Protein AF-A0A094C350-F1 (afdb_monomer_lite)

pLDDT: mean 75.93, std 13.16, range [35.16, 94.81]

Foldseek 3Di:
DPDLAADEAEDADPVPDPVLVVLVPDPPSQERYEAEYEQVVVDDPPPVVVVQCQLVLPDPDDRPNRHPLGYAYEYDDDPVRPPDDPVVRQVVQVVVCPDPSNVVGDPCRYYDVSVVVSVVVSVVVVCVVCVVVVVVVVVVVVVVVVVVVVLVWDDPDPVRVVVLVVQLVVLLVVLLCCLCVVVCPPPPDPLLNLNVLLVVLVVVLVVCCVVPQFPFDDDDCVVVVVLVPDPPVNCVVLVPRPNNVVLVVLCVVPPDPDDPPDDDLVSVLVSQLVGRVRVVVSVVVSLVSSVVSCVSNSLVSLVVSPVDPVVSVVVCVVVVVVVVVVSVVVVVVVVVVSCCSNPPRPDPPPPVVVVVCVVVVVVD

Secondary structure (DSSP, 8-state):
--S---EEEEES-GGG-THHHHHHT-TTHHHHEEEEE--GGG--TTT-HHHHHHHHT---SS-----TT-EEE-PPPPGGGTT--HHHHHHHHHHHHTSHHHHTS-GGGBSHHHHHHHHHHHHHHHHHHHHHHHHHHHHHHHHHHHHHHHHH---SSHHHHHHHHHHHHHHHHHHHHHHHHT-TTS---GGG-HHHHHHHHHHHHHHHHHHHS-SSPPPPHHHHHHHSS-HHHHHHHHTT-HHHHHHHHHHHHT--SS-TT---HHHHHHHHHHHHTTHHHHHHHHHHHHHHHHHHHHHHHHHHH---HHHHHHHHHHHHHHHHHHHHHHHHHHHHHHHHHHHS------HHHHHHHHHHHTT-

Sequence (364 aa):
MSNGSSVVINVVNPERQEIFQMLRDMPDKESRVIGVINKCDTKQNQLDDWVFGLIHNEDQSQSGCCFKEGWYGLRNRQPSELSITDSEQDKLEEELFATEAWKDLPQDKLGRNNLKGTLIKMRNAHVKRSLPDVLHEIQTKLDICITRIGLLGSRTPNEAQFVLINRVATEYSKMAEDALSGQYKIVTDKKLFARTHIRSNLNEFYNCMEKGGIKFPFNTPNSITSLFLDETVVWEKLEKDPAYIWIWKAMTSYRGKEQSHEVSLSVKTLLWKQQVSSWEGIAYNALQKFQTTLDSVHDRIFEVACPDKILRTKLRQWVKHDLMKALEAAKEELQCLLNDEENSSLFTFSPERRLKRELLGEAR

Structure (mmCIF, N/CA/C/O backbone):
data_AF-A0A094C350-F1
#
_entry.id   AF-A0A094C350-F1
#
loop_
_atom_site.group_PDB
_atom_site.id
_atom_site.type_symbol
_atom_site.label_atom_id
_atom_site.label_alt_id
_atom_site.label_comp_id
_atom_site.label_asym_id
_atom_site.label_entity_id
_atom_site.label_seq_id
_atom_site.pdbx_PDB_ins_code
_atom_site.Cartn_x
_atom_site.Cartn_y
_atom_site.Cartn_z
_atom_site.occupancy
_atom_site.B_iso_or_equiv
_atom_site.auth_seq_id
_atom_site.auth_comp_id
_atom_site.auth_asym_id
_atom_site.auth_atom_id
_atom_site.pdbx_PDB_model_num
ATOM 1 N N . MET A 1 1 ? -27.158 14.254 19.079 1.00 47.41 1 MET A N 1
ATOM 2 C CA . MET A 1 1 ? -27.166 13.277 20.192 1.00 47.41 1 MET A CA 1
ATOM 3 C C . MET A 1 1 ? -27.155 11.857 19.623 1.00 47.41 1 MET A C 1
ATOM 5 O O . MET A 1 1 ? -28.183 11.200 19.582 1.00 47.41 1 MET A O 1
ATOM 9 N N . SER A 1 2 ? -26.010 11.405 19.105 1.00 36.75 2 SER A N 1
ATOM 10 C CA . SER A 1 2 ? -25.888 10.162 18.319 1.00 36.75 2 SER A CA 1
ATOM 11 C C . SER A 1 2 ? -25.507 8.917 19.130 1.00 36.75 2 SER A C 1
ATOM 13 O O . SER A 1 2 ? -25.505 7.823 18.580 1.00 36.75 2 SER A O 1
ATOM 15 N N . ASN A 1 3 ? -25.216 9.056 20.425 1.00 50.72 3 ASN A N 1
ATOM 16 C CA . ASN A 1 3 ? -24.922 7.916 21.294 1.00 50.72 3 ASN A CA 1
ATOM 17 C C . ASN A 1 3 ? -26.182 7.494 22.058 1.00 50.72 3 ASN A C 1
ATOM 19 O O . ASN A 1 3 ? -26.989 8.341 22.435 1.00 50.72 3 ASN A O 1
ATOM 23 N N . GLY A 1 4 ? -26.335 6.189 22.295 1.00 57.38 4 GLY A N 1
ATOM 24 C CA . GLY A 1 4 ? -27.490 5.516 22.912 1.00 57.38 4 GLY A CA 1
ATOM 25 C C . GLY A 1 4 ? -27.967 6.020 24.286 1.00 57.38 4 GLY A C 1
ATOM 26 O O . GLY A 1 4 ? -28.933 5.480 24.814 1.00 57.38 4 GLY A O 1
ATOM 27 N N . SER A 1 5 ? -27.340 7.052 24.847 1.00 61.62 5 SER A N 1
ATOM 28 C CA . SER A 1 5 ? -27.553 7.575 26.194 1.00 61.62 5 SER A CA 1
ATOM 29 C C . SER A 1 5 ? -28.998 7.996 26.487 1.00 61.62 5 SER A C 1
ATOM 31 O O . SER A 1 5 ? -29.671 8.608 25.660 1.00 61.62 5 SER A O 1
ATOM 33 N N . SER A 1 6 ? -29.438 7.704 27.711 1.00 64.06 6 SER A N 1
ATOM 34 C CA . SER A 1 6 ? -30.685 8.188 28.309 1.00 64.06 6 SER A CA 1
ATOM 35 C C . SER A 1 6 ? -30.713 9.718 28.403 1.00 64.06 6 SER A C 1
ATOM 37 O O . SER A 1 6 ? -29.719 10.325 28.805 1.00 64.06 6 SER A O 1
ATOM 39 N N . VAL A 1 7 ? -31.852 10.335 28.082 1.00 69.94 7 VAL A N 1
ATOM 40 C CA . VAL A 1 7 ? -32.049 11.793 28.100 1.00 69.94 7 VAL A CA 1
ATOM 41 C C . VAL A 1 7 ? -33.093 12.158 29.155 1.00 69.94 7 VAL A C 1
ATOM 43 O O . VAL A 1 7 ? -34.166 11.562 29.213 1.00 69.94 7 VAL A O 1
ATOM 46 N N . VAL A 1 8 ? -32.773 13.142 29.996 1.00 71.44 8 VAL A N 1
ATOM 47 C CA . VAL A 1 8 ? -33.684 13.677 31.018 1.00 71.44 8 VAL A CA 1
ATOM 48 C C . VAL A 1 8 ? -34.160 15.047 30.570 1.00 71.44 8 VAL A C 1
ATOM 50 O O . VAL A 1 8 ? -33.343 15.903 30.229 1.00 71.44 8 VAL A O 1
ATOM 53 N N . ILE A 1 9 ? -35.472 15.254 30.576 1.00 72.31 9 ILE A N 1
ATOM 54 C CA . ILE A 1 9 ? -36.089 16.494 30.105 1.00 72.31 9 ILE A CA 1
ATOM 55 C C . ILE A 1 9 ? -36.748 17.182 31.272 1.00 72.31 9 ILE A C 1
ATOM 57 O O . ILE A 1 9 ? -37.567 16.584 31.951 1.00 72.31 9 ILE A O 1
ATOM 61 N N . ASN A 1 10 ? -36.392 18.441 31.488 1.00 71.75 10 ASN A N 1
ATOM 62 C CA . ASN A 1 10 ? -36.922 19.236 32.580 1.00 71.75 10 ASN A CA 1
ATOM 63 C C . ASN A 1 10 ? -37.869 20.311 32.039 1.00 71.75 10 ASN A C 1
ATOM 65 O O . ASN A 1 10 ? -37.418 21.282 31.425 1.00 71.75 10 ASN A O 1
ATOM 69 N N . VAL A 1 11 ? -39.164 20.150 32.296 1.00 67.81 11 VAL A N 1
ATOM 70 C CA . VAL A 1 11 ? -40.218 21.060 31.853 1.00 67.81 11 VAL A CA 1
ATOM 71 C C . VAL A 1 11 ? -40.678 21.919 33.021 1.00 67.81 11 VAL A C 1
ATOM 73 O O . VAL A 1 11 ? -41.140 21.426 34.047 1.00 67.81 11 VAL A O 1
ATOM 76 N N . VAL A 1 12 ? -40.551 23.234 32.845 1.00 62.72 12 VAL A N 1
ATOM 77 C CA . VAL A 1 12 ? -41.079 24.248 33.777 1.00 62.72 12 VAL A CA 1
ATOM 78 C C . VAL A 1 12 ? -42.265 24.993 33.146 1.00 62.72 12 VAL A C 1
ATOM 80 O O . VAL A 1 12 ? -43.199 25.387 33.843 1.00 62.72 12 VAL A O 1
ATOM 83 N N . ASN A 1 13 ? -42.246 25.162 31.818 1.00 59.66 13 ASN A N 1
ATOM 84 C CA . ASN A 1 13 ? -43.339 25.701 31.009 1.00 59.66 13 ASN A CA 1
ATOM 85 C C . ASN A 1 13 ? -43.267 25.073 29.594 1.00 59.66 13 ASN A C 1
ATOM 87 O O . ASN A 1 13 ? -42.207 25.172 28.967 1.00 59.66 13 ASN A O 1
ATOM 91 N N . PRO A 1 14 ? -44.333 24.414 29.104 1.00 54.66 14 PRO A N 1
ATOM 92 C CA . PRO A 1 14 ? -44.303 23.599 27.891 1.00 54.66 14 PRO A CA 1
ATOM 93 C C . PRO A 1 14 ? -44.222 24.449 26.616 1.00 54.66 14 PRO A C 1
ATOM 95 O O . PRO A 1 14 ? -43.615 24.020 25.640 1.00 54.66 14 PRO A O 1
ATOM 98 N N . GLU A 1 15 ? -44.734 25.684 26.636 1.00 52.16 15 GLU A N 1
ATOM 99 C CA . GLU A 1 15 ? -44.786 26.558 25.454 1.00 52.16 15 GLU A CA 1
ATOM 100 C C . GLU A 1 15 ? -43.444 27.234 25.122 1.00 52.16 15 GLU A C 1
ATOM 102 O O . GLU A 1 15 ? -43.278 27.803 24.046 1.00 52.16 15 GLU A O 1
ATOM 107 N N . ARG A 1 16 ? -42.460 27.182 26.032 1.00 53.41 16 ARG A N 1
ATOM 108 C CA . ARG A 1 16 ? -41.194 27.934 25.914 1.00 53.41 16 ARG A CA 1
ATOM 109 C C . ARG A 1 16 ? -39.948 27.083 25.655 1.00 53.41 16 ARG A C 1
ATOM 111 O O . ARG A 1 16 ? -38.848 27.629 25.684 1.00 53.41 16 ARG A O 1
ATOM 118 N N . GLN A 1 17 ? -40.064 25.771 25.442 1.00 61.81 17 GLN A N 1
ATOM 119 C CA . GLN A 1 17 ? -38.886 24.892 25.410 1.00 61.81 17 GLN A CA 1
ATOM 120 C C . GLN A 1 17 ? -38.572 24.317 24.019 1.00 61.81 17 GLN A C 1
ATOM 122 O O . GLN A 1 17 ? -39.252 23.423 23.523 1.00 61.81 17 GLN A O 1
ATOM 127 N N . GLU A 1 18 ? -37.438 24.746 23.449 1.00 63.88 18 GLU A N 1
ATOM 128 C CA . GLU A 1 18 ? -36.810 24.187 22.230 1.00 63.88 18 GLU A CA 1
ATOM 129 C C . GLU A 1 18 ? -36.479 22.683 22.343 1.00 63.88 18 GLU A C 1
ATOM 131 O O . GLU A 1 18 ? -36.262 21.996 21.344 1.00 63.88 18 GLU A O 1
ATOM 136 N N . ILE A 1 19 ? -36.491 22.140 23.563 1.00 66.44 19 ILE A N 1
ATOM 137 C CA . ILE A 1 19 ? -36.167 20.744 23.880 1.00 66.44 19 ILE A CA 1
ATOM 138 C C . ILE A 1 19 ? -37.133 19.771 23.181 1.00 66.44 19 ILE A C 1
ATOM 140 O O . ILE A 1 19 ? -36.716 18.700 22.740 1.00 66.44 19 ILE A O 1
ATOM 144 N N . PHE A 1 20 ? -38.400 20.156 22.989 1.00 67.75 20 PHE A N 1
ATOM 145 C CA . PHE A 1 20 ? -39.375 19.340 22.255 1.00 67.75 20 PHE A CA 1
ATOM 146 C C . PHE A 1 20 ? -39.088 19.259 20.748 1.00 67.75 20 PHE A C 1
ATOM 148 O O . PHE A 1 20 ? -39.448 18.271 20.109 1.00 67.75 20 PHE A O 1
ATOM 155 N N . GLN A 1 21 ? -38.408 20.255 20.168 1.00 68.75 21 GLN A N 1
ATOM 156 C CA . GLN A 1 21 ? -37.955 20.181 18.776 1.00 68.75 21 GLN A CA 1
ATOM 157 C C . GLN A 1 21 ? -36.790 19.196 18.648 1.00 68.75 21 GLN A C 1
ATOM 159 O O . GLN A 1 21 ? -36.855 18.298 17.815 1.00 68.75 21 GLN A O 1
ATOM 164 N N . MET A 1 22 ? -35.804 19.273 19.550 1.00 66.06 22 MET A N 1
ATOM 165 C CA . MET A 1 22 ? -34.666 18.340 19.587 1.00 66.06 22 MET A CA 1
ATOM 166 C C . MET A 1 22 ? -35.091 16.880 19.816 1.00 66.06 22 MET A C 1
ATOM 168 O O . MET A 1 22 ? -34.433 15.957 19.343 1.00 66.06 22 MET A O 1
ATOM 172 N N . LEU A 1 23 ? -36.202 16.660 20.525 1.00 68.44 23 LEU A N 1
ATOM 173 C CA . LEU A 1 23 ? -36.786 15.337 20.745 1.00 68.44 23 LEU A CA 1
ATOM 174 C C . LEU A 1 23 ? -37.378 14.689 19.494 1.00 68.44 23 LEU A C 1
ATOM 176 O O . LEU A 1 23 ? -37.401 13.459 19.415 1.00 68.44 23 LEU A O 1
ATOM 180 N N . ARG A 1 24 ? -37.897 15.484 18.549 1.00 68.19 24 ARG A N 1
ATOM 181 C CA . ARG A 1 24 ? -38.490 14.952 17.312 1.00 68.19 24 ARG A CA 1
ATOM 182 C C . ARG A 1 24 ? -37.447 14.280 16.427 1.00 68.19 24 ARG A C 1
ATOM 184 O O . ARG A 1 24 ? -37.770 13.294 15.776 1.00 68.19 24 ARG A O 1
ATOM 191 N N . ASP A 1 25 ? -36.210 14.755 16.491 1.00 70.81 25 ASP A N 1
ATOM 192 C CA . ASP A 1 25 ? -35.105 14.254 15.675 1.00 70.81 25 ASP A CA 1
ATOM 193 C C . ASP A 1 25 ? -34.398 13.033 16.296 1.00 70.81 25 ASP A C 1
ATOM 195 O O . ASP A 1 25 ? -33.454 12.494 15.714 1.00 70.81 25 ASP A O 1
ATOM 199 N N . MET A 1 26 ? -34.821 12.575 17.485 1.00 66.56 26 MET A N 1
ATOM 200 C CA . MET A 1 26 ? -34.192 11.445 18.173 1.00 66.56 26 MET A CA 1
ATOM 201 C C . MET A 1 26 ? -34.885 10.101 17.882 1.00 66.56 26 MET A C 1
ATOM 203 O O . MET A 1 26 ? -36.080 9.957 18.151 1.00 66.56 26 MET A O 1
ATOM 207 N N . PRO A 1 27 ? -34.137 9.065 17.449 1.00 62.44 27 PRO A N 1
ATOM 208 C CA . PRO A 1 27 ? -34.670 7.706 17.349 1.00 62.44 27 PRO A CA 1
ATOM 209 C C . PRO A 1 27 ? -34.978 7.135 18.747 1.00 62.44 27 PRO A C 1
ATOM 211 O O . PRO A 1 27 ? -34.310 7.478 19.722 1.00 62.44 27 PRO A O 1
ATOM 214 N N . ASP A 1 28 ? -35.982 6.268 18.879 1.00 67.44 28 ASP A N 1
ATOM 215 C CA . ASP A 1 28 ? -36.378 5.612 20.143 1.00 67.44 28 ASP A CA 1
ATOM 216 C C . ASP A 1 28 ? -36.690 6.556 21.324 1.00 67.44 28 ASP A C 1
ATOM 218 O O . ASP A 1 28 ? -36.481 6.198 22.491 1.00 67.44 28 ASP A O 1
ATOM 222 N N . LYS A 1 29 ? -37.207 7.762 21.040 1.00 66.69 29 LYS A N 1
ATOM 223 C CA . LYS A 1 29 ? -37.545 8.779 22.057 1.00 66.69 29 LYS A CA 1
ATOM 224 C C . LYS A 1 29 ? -38.440 8.239 23.177 1.00 66.69 29 LYS A C 1
ATOM 226 O O . LYS A 1 29 ? -38.254 8.588 24.334 1.00 66.69 29 LYS A O 1
ATOM 231 N N . GLU A 1 30 ? -39.348 7.323 22.863 1.00 64.75 30 GLU A N 1
ATOM 232 C CA . GLU A 1 30 ? -40.311 6.782 23.824 1.00 64.75 30 GLU A CA 1
ATOM 233 C C . GLU A 1 30 ? -39.645 5.910 24.894 1.00 64.75 30 GLU A C 1
ATOM 235 O O . GLU A 1 30 ? -40.138 5.834 26.010 1.00 64.75 30 GLU A O 1
ATOM 240 N N . SER A 1 31 ? -38.506 5.274 24.596 1.00 66.44 31 SER A N 1
ATOM 241 C CA . SER A 1 31 ? -37.842 4.336 25.518 1.00 66.44 31 SER A CA 1
ATOM 242 C C . SER A 1 31 ? -36.590 4.895 26.199 1.00 66.44 31 SER A C 1
ATOM 244 O O . SER A 1 31 ? -36.081 4.289 27.144 1.00 66.44 31 SER A O 1
ATOM 246 N N . ARG A 1 32 ? -36.074 6.033 25.715 1.00 72.88 32 ARG A N 1
ATOM 247 C CA . ARG A 1 32 ? -34.810 6.640 26.169 1.00 72.88 32 ARG A CA 1
ATOM 248 C C . ARG A 1 32 ? -34.985 7.984 26.865 1.00 72.88 32 ARG A C 1
ATOM 250 O O . ARG A 1 32 ? -33.984 8.569 27.281 1.00 72.88 32 ARG A O 1
ATOM 257 N N . VAL A 1 33 ? -36.218 8.460 26.996 1.00 78.06 33 VAL A N 1
ATOM 258 C CA . VAL A 1 33 ? -36.528 9.769 27.563 1.00 78.06 33 VAL A CA 1
ATOM 259 C C . VAL A 1 33 ? -37.338 9.606 28.840 1.00 78.06 33 VAL A C 1
ATOM 261 O O . VAL A 1 33 ? -38.282 8.821 28.892 1.00 78.06 33 VAL A O 1
ATOM 264 N N . ILE A 1 34 ? -36.954 10.367 29.862 1.00 82.38 34 ILE A N 1
ATOM 265 C CA . ILE A 1 34 ? -37.744 10.571 31.075 1.00 82.38 34 ILE A CA 1
ATOM 266 C C . ILE A 1 34 ? -38.135 12.043 31.129 1.00 82.38 34 ILE A C 1
ATOM 268 O O . ILE A 1 34 ? -37.273 12.926 31.036 1.00 82.38 34 ILE A O 1
ATOM 272 N N . GLY A 1 35 ? -39.431 12.293 31.295 1.00 81.81 35 GLY A N 1
ATOM 273 C CA . GLY A 1 35 ? -39.955 13.625 31.545 1.00 81.81 35 GLY A CA 1
ATOM 274 C C . GLY A 1 35 ? -39.870 13.970 33.029 1.00 81.81 35 GLY A C 1
ATOM 275 O O . GLY A 1 35 ? -40.184 13.148 33.885 1.00 81.81 35 GLY A O 1
ATOM 276 N N . VAL A 1 36 ? -39.437 15.182 33.350 1.00 84.12 36 VAL A N 1
ATOM 277 C CA . VAL A 1 36 ? -39.365 15.713 34.712 1.00 84.12 36 VAL A CA 1
ATOM 278 C C . VAL A 1 36 ? -40.050 17.069 34.720 1.00 84.12 36 VAL A C 1
ATOM 280 O O . VAL A 1 36 ? -39.692 17.954 33.947 1.00 84.12 36 VAL A O 1
ATOM 283 N N . ILE A 1 37 ? -41.026 17.233 35.602 1.00 82.19 37 ILE A N 1
ATOM 284 C CA . ILE A 1 37 ? -41.731 18.486 35.836 1.00 82.19 37 ILE A CA 1
ATOM 285 C C . ILE A 1 37 ? -41.204 19.060 37.140 1.00 82.19 37 ILE A C 1
ATOM 287 O O . ILE A 1 37 ? -41.288 18.433 38.197 1.00 82.19 37 ILE A O 1
ATOM 291 N N . ASN A 1 38 ? -40.614 20.246 37.055 1.00 80.44 38 ASN A N 1
ATOM 292 C CA . ASN A 1 38 ? -40.001 20.898 38.203 1.00 80.44 38 ASN A CA 1
ATOM 293 C C . ASN A 1 38 ? -40.873 22.047 38.720 1.00 80.44 38 ASN A C 1
ATOM 295 O O . ASN A 1 38 ? -41.649 22.636 37.969 1.00 80.44 38 ASN A O 1
ATOM 299 N N . LYS A 1 39 ? -40.672 22.412 39.991 1.00 76.31 39 LYS A N 1
ATOM 300 C CA . LYS A 1 39 ? -41.433 23.449 40.708 1.00 76.31 39 LYS A CA 1
ATOM 301 C C . LYS A 1 39 ? -42.930 23.137 40.845 1.00 76.31 39 LYS A C 1
ATOM 303 O O . LYS A 1 39 ? -43.772 24.020 40.656 1.00 76.31 39 LYS A O 1
ATOM 308 N N . CYS A 1 40 ? -43.263 21.887 41.168 1.00 75.44 40 CYS A N 1
ATOM 309 C CA . CYS A 1 40 ? -44.652 21.455 41.379 1.00 75.44 40 CYS A CA 1
ATOM 310 C C . CYS A 1 40 ? -45.363 22.239 42.500 1.00 75.44 40 CYS A C 1
ATOM 312 O O . CYS A 1 40 ? -46.579 22.365 42.499 1.00 75.44 40 CYS A O 1
ATOM 314 N N . ASP A 1 41 ? -44.604 22.852 43.403 1.00 74.38 41 ASP A N 1
ATOM 315 C CA . ASP A 1 41 ? -45.070 23.744 44.464 1.00 74.38 41 ASP A CA 1
ATOM 316 C C . ASP A 1 41 ? -45.677 25.068 43.976 1.00 74.38 41 ASP A C 1
ATOM 318 O O . ASP A 1 41 ? -46.437 25.705 44.700 1.00 74.38 41 ASP A O 1
ATOM 322 N N . THR A 1 42 ? -45.383 25.477 42.740 1.00 70.62 42 THR A N 1
ATOM 323 C CA . THR A 1 42 ? -45.926 26.709 42.138 1.00 70.62 42 THR A CA 1
ATOM 324 C C . THR A 1 42 ? -47.163 26.476 41.266 1.00 70.62 42 THR A C 1
ATOM 326 O O . THR A 1 42 ? -47.650 27.415 40.639 1.00 70.62 42 THR A O 1
ATOM 329 N N . LYS A 1 43 ? -47.659 25.234 41.202 1.00 67.56 43 LYS A N 1
ATOM 330 C CA . LYS A 1 43 ? -48.722 24.786 40.292 1.00 67.56 43 LYS A CA 1
ATOM 331 C C . LYS A 1 43 ? -50.068 24.692 41.016 1.00 67.56 43 LYS A C 1
ATOM 333 O O . LYS A 1 43 ? -50.117 24.273 42.169 1.00 67.56 43 LYS A O 1
ATOM 338 N N . GLN A 1 44 ? -51.153 25.101 40.353 1.00 62.84 44 GLN A N 1
ATOM 339 C CA . GLN A 1 44 ? -52.512 25.131 40.924 1.00 62.84 44 GLN A CA 1
ATOM 340 C C . GLN A 1 44 ? -53.522 24.372 40.045 1.00 62.84 44 GLN A C 1
ATOM 342 O O . GLN A 1 44 ? -53.477 24.488 38.820 1.00 62.84 44 GLN A O 1
ATOM 347 N N . ASN A 1 45 ? -54.474 23.679 40.690 1.00 54.31 45 ASN A N 1
ATOM 348 C CA . ASN A 1 45 ? -55.501 22.770 40.125 1.00 54.31 45 ASN A CA 1
ATOM 349 C C . ASN A 1 45 ? -56.546 23.401 39.172 1.00 54.31 45 ASN A C 1
ATOM 351 O O . ASN A 1 45 ? -57.646 22.878 39.034 1.00 54.31 45 ASN A O 1
ATOM 355 N N . GLN A 1 46 ? -56.265 24.562 38.580 1.00 54.22 46 GLN A N 1
ATOM 356 C CA . GLN A 1 46 ? -57.183 25.243 37.652 1.00 54.22 46 GLN A CA 1
ATOM 357 C C . GLN A 1 46 ? -56.478 25.906 36.457 1.00 54.22 46 GLN A C 1
ATOM 359 O O . GLN A 1 46 ? -57.126 26.236 35.469 1.00 54.22 46 GLN A O 1
ATOM 364 N N . LEU A 1 47 ? -55.164 26.143 36.544 1.00 57.25 47 LEU A N 1
ATOM 365 C CA . LEU A 1 47 ? -54.362 26.785 35.489 1.00 57.25 47 LEU A CA 1
ATOM 366 C C . LEU A 1 47 ? -53.337 25.824 34.871 1.00 57.25 47 LEU A C 1
ATOM 368 O O . LEU A 1 47 ? -52.868 26.053 33.759 1.00 57.25 47 LEU A O 1
ATOM 372 N N . ASP A 1 48 ? -52.986 24.749 35.581 1.00 64.94 48 ASP A N 1
ATOM 373 C CA . ASP A 1 48 ? -51.915 23.822 35.215 1.00 64.94 48 ASP A CA 1
ATOM 374 C C . ASP A 1 48 ? -52.418 22.373 35.049 1.00 64.94 48 ASP A C 1
ATOM 376 O O . ASP A 1 48 ? -51.668 21.427 35.276 1.00 64.94 48 ASP A O 1
ATOM 380 N N . ASP A 1 49 ? -53.664 22.174 34.607 1.00 68.06 49 ASP A N 1
ATOM 381 C CA . ASP A 1 49 ? -54.262 20.841 34.379 1.00 68.06 49 ASP A CA 1
ATOM 382 C C . ASP A 1 49 ? -53.433 19.974 33.410 1.00 68.06 49 ASP A C 1
ATOM 384 O O . ASP A 1 49 ? -53.362 18.750 33.538 1.00 68.06 49 ASP A O 1
ATOM 388 N N . TRP A 1 50 ? -52.702 20.616 32.493 1.00 69.38 50 TRP A N 1
ATOM 389 C CA . TRP A 1 50 ? -51.747 19.966 31.592 1.00 69.38 50 TRP A CA 1
ATOM 390 C C . TRP A 1 50 ? -50.605 19.241 32.336 1.00 69.38 50 TRP A C 1
ATOM 392 O O . TRP A 1 50 ? -50.101 18.233 31.844 1.00 69.38 50 TRP A O 1
ATOM 402 N N . VAL A 1 51 ? -50.200 19.706 33.529 1.00 71.56 51 VAL A N 1
ATOM 403 C CA . VAL A 1 51 ? -49.175 19.054 34.371 1.00 71.56 51 VAL A CA 1
ATOM 404 C C . VAL A 1 51 ? -49.681 17.707 34.872 1.00 71.56 51 VAL A C 1
ATOM 406 O O . VAL A 1 51 ? -48.963 16.708 34.806 1.00 71.56 51 VAL A O 1
ATOM 409 N N . PHE A 1 52 ? -50.928 17.676 35.336 1.00 72.31 52 PHE A N 1
ATOM 410 C CA . PHE A 1 52 ? -51.571 16.470 35.847 1.00 72.31 52 PHE A CA 1
ATOM 411 C C . PHE A 1 52 ? -51.802 15.448 34.727 1.00 72.31 52 PHE A C 1
ATOM 413 O O . PHE A 1 52 ? -51.558 14.259 34.942 1.00 72.31 52 PHE A O 1
ATOM 420 N N . GLY A 1 53 ? -52.166 15.903 33.520 1.00 71.56 53 GLY A N 1
ATOM 421 C CA . GLY A 1 53 ? -52.284 15.053 32.327 1.00 71.56 53 GLY A CA 1
ATOM 422 C C . GLY A 1 53 ? -50.952 14.436 31.878 1.00 71.56 53 GLY A C 1
ATOM 423 O O . GLY A 1 53 ? -50.886 13.244 31.574 1.00 71.56 53 GLY A O 1
ATOM 424 N N . LEU A 1 54 ? -49.852 15.200 31.926 1.00 74.38 54 LEU A N 1
ATOM 425 C CA . LEU A 1 54 ? -48.520 14.670 31.609 1.00 74.38 54 LEU A CA 1
ATOM 426 C C . LEU A 1 54 ? -48.059 13.609 32.616 1.00 74.38 54 LEU A C 1
ATOM 428 O O . LEU A 1 54 ? -47.509 12.589 32.205 1.00 74.38 54 LEU A O 1
ATOM 432 N N . ILE A 1 55 ? -48.300 13.806 33.917 1.00 73.44 55 ILE A N 1
ATOM 433 C CA . ILE A 1 55 ? -47.925 12.832 34.960 1.00 73.44 55 ILE A CA 1
ATOM 434 C C . ILE A 1 55 ? -48.768 11.551 34.867 1.00 73.44 55 ILE A C 1
ATOM 436 O O . ILE A 1 55 ? -48.218 10.462 35.033 1.00 73.44 55 ILE A O 1
ATOM 440 N N . HIS A 1 56 ? -50.054 11.652 34.511 1.00 71.50 56 HIS A N 1
ATOM 441 C CA . HIS A 1 56 ? -50.881 10.486 34.165 1.00 71.50 56 HIS A CA 1
ATOM 442 C C . HIS A 1 56 ? -50.402 9.768 32.897 1.00 71.50 56 HIS A C 1
ATOM 444 O O . HIS A 1 56 ? -50.782 8.623 32.658 1.00 71.50 56 HIS A O 1
ATOM 450 N N . ASN A 1 57 ? -49.540 10.411 32.100 1.00 68.19 57 ASN A N 1
ATOM 451 C CA . ASN A 1 57 ? -49.125 9.935 30.782 1.00 68.19 57 ASN A CA 1
ATOM 452 C C . ASN A 1 57 ? -50.336 9.712 29.850 1.00 68.19 57 ASN A C 1
ATOM 454 O O . ASN A 1 57 ? -50.272 8.910 28.916 1.00 68.19 57 ASN A O 1
ATOM 458 N N . GLU A 1 58 ? -51.440 10.417 30.115 1.00 58.81 58 GLU A N 1
ATOM 459 C CA . GLU A 1 58 ? -52.696 10.356 29.374 1.00 58.81 58 GLU A CA 1
ATOM 460 C C . GLU A 1 58 ? -52.759 11.545 28.419 1.00 58.81 58 GLU A C 1
ATOM 462 O O . GLU A 1 58 ? -53.375 12.568 28.700 1.00 58.81 58 GLU A O 1
ATOM 467 N N . ASP A 1 59 ? -52.098 11.422 27.270 1.00 51.16 59 ASP A N 1
ATOM 468 C CA . ASP A 1 59 ? -52.397 12.300 26.143 1.00 51.16 59 ASP A CA 1
ATOM 469 C C . ASP A 1 59 ? -52.208 11.553 24.816 1.00 51.16 59 ASP A C 1
ATOM 471 O O . ASP A 1 59 ? -51.102 11.431 24.285 1.00 51.16 59 ASP A O 1
ATOM 475 N N . GLN A 1 60 ? -53.307 10.991 24.297 1.00 49.09 60 GLN A N 1
ATOM 476 C CA . GLN A 1 60 ? -53.361 10.303 23.000 1.00 49.09 60 GLN A CA 1
ATOM 477 C C . GLN A 1 60 ? -53.617 11.252 21.820 1.00 49.09 60 GLN A C 1
ATOM 479 O O . GLN A 1 60 ? -53.719 10.791 20.682 1.00 49.09 60 GLN A O 1
ATOM 484 N N . SER A 1 61 ? -53.683 12.571 22.018 1.00 44.03 61 SER A N 1
ATOM 485 C CA . SER A 1 61 ? -53.951 13.476 20.902 1.00 44.03 61 SER A CA 1
ATOM 486 C C . SER A 1 61 ? -53.217 14.806 21.031 1.00 44.03 61 SER A C 1
ATOM 488 O O . SER A 1 61 ? -53.661 15.690 21.745 1.00 44.03 61 SER A O 1
ATOM 490 N N . GLN A 1 62 ? -52.170 14.957 20.206 1.00 45.09 62 GLN A N 1
ATOM 491 C CA . GLN A 1 62 ? -51.551 16.204 19.702 1.00 45.09 62 GLN A CA 1
ATOM 492 C C . GLN A 1 62 ? -50.118 16.555 20.161 1.00 45.09 62 GLN A C 1
ATOM 494 O O . GLN A 1 62 ? -49.465 17.299 19.432 1.00 45.09 62 GLN A O 1
ATOM 499 N N . SER A 1 63 ? -49.549 15.988 21.236 1.00 50.59 63 SER A N 1
ATOM 500 C CA . SER A 1 63 ? -48.221 16.457 21.719 1.00 50.59 63 SER A CA 1
ATOM 501 C C . SER A 1 63 ? -47.030 15.500 21.549 1.00 50.59 63 SER A C 1
ATOM 503 O O . SER A 1 63 ? -45.887 15.937 21.638 1.00 50.59 63 SER A O 1
ATOM 505 N N . GLY A 1 64 ? -47.225 14.210 21.244 1.00 54.75 64 GLY A N 1
ATOM 506 C CA . GLY A 1 64 ? -46.103 13.285 20.982 1.00 54.75 64 GLY A CA 1
ATOM 507 C C . GLY A 1 64 ? -45.115 13.118 22.153 1.00 54.75 64 GLY A C 1
ATOM 508 O O . GLY A 1 64 ? -43.943 12.797 21.916 1.00 54.75 64 GLY A O 1
ATOM 509 N N . CYS A 1 65 ? -45.607 13.354 23.376 1.00 60.44 65 CYS A N 1
ATOM 510 C CA . CYS A 1 65 ? -44.879 13.430 24.649 1.00 60.44 65 CYS A CA 1
ATOM 511 C C . CYS A 1 65 ? -45.120 12.215 25.566 1.00 60.44 65 CYS A C 1
ATOM 513 O O . CYS A 1 65 ? -44.862 12.287 26.767 1.00 60.44 65 CYS A O 1
ATOM 515 N N . CYS A 1 66 ? -45.617 11.105 25.017 1.00 65.12 66 CYS A N 1
ATOM 516 C CA . CYS A 1 66 ? -45.782 9.856 25.752 1.00 65.12 66 CYS A CA 1
ATOM 517 C C . CYS A 1 66 ? -44.417 9.170 25.883 1.00 65.12 66 CYS A C 1
ATOM 519 O O . CYS A 1 66 ? -43.793 8.810 24.881 1.00 65.12 66 CYS A O 1
ATOM 521 N N . PHE A 1 67 ? -43.949 8.977 27.113 1.00 74.44 67 PHE A N 1
ATOM 522 C CA . PHE A 1 67 ? -42.706 8.257 27.384 1.00 74.44 67 PHE A CA 1
ATOM 523 C C . PHE A 1 67 ? -43.013 6.941 28.092 1.00 74.44 67 PHE A C 1
ATOM 525 O O . PHE A 1 67 ? -43.877 6.879 28.964 1.00 74.44 67 PHE A O 1
ATOM 532 N N . LYS A 1 68 ? -42.273 5.882 27.757 1.00 74.19 68 LYS A N 1
ATOM 533 C CA . LYS A 1 68 ? -42.395 4.554 28.373 1.00 74.19 68 LYS A CA 1
ATOM 534 C C . LYS A 1 68 ? -42.105 4.585 29.872 1.00 74.19 68 LYS A C 1
ATOM 536 O O . LYS A 1 68 ? -42.733 3.862 30.634 1.00 74.19 68 LYS A O 1
ATOM 541 N N . GLU A 1 69 ? -41.160 5.424 30.285 1.00 75.31 69 GLU A N 1
ATOM 542 C CA . GLU A 1 69 ? -40.819 5.630 31.696 1.00 75.31 69 GLU A CA 1
ATOM 543 C C . GLU A 1 69 ? -41.699 6.710 32.362 1.00 75.31 69 GLU A C 1
ATOM 545 O O . GLU A 1 69 ? -41.695 6.831 33.587 1.00 75.31 69 GLU A O 1
ATOM 550 N N . GLY A 1 70 ? -42.506 7.444 31.587 1.00 82.06 70 GLY A N 1
ATOM 551 C CA . GLY A 1 70 ? -43.453 8.456 32.063 1.00 82.06 70 GLY A CA 1
ATOM 552 C C . GLY A 1 70 ? -42.829 9.794 32.475 1.00 82.06 70 GLY A C 1
ATOM 553 O O . GLY A 1 70 ? -41.670 10.101 32.166 1.00 82.06 70 GLY A O 1
ATOM 554 N N . TRP A 1 71 ? -43.638 10.592 33.173 1.00 83.56 71 TRP A N 1
ATOM 555 C CA . TRP A 1 71 ? -43.293 11.918 33.682 1.00 83.56 71 TRP A CA 1
ATOM 556 C C . TRP A 1 71 ? -43.210 11.910 35.207 1.00 83.56 71 TRP A C 1
ATOM 558 O O . TRP A 1 71 ? -44.056 11.315 35.866 1.00 83.56 71 TRP A O 1
ATOM 568 N N . TYR A 1 72 ? -42.199 12.582 35.758 1.00 85.31 72 TYR A N 1
ATOM 569 C CA . TYR A 1 72 ? -41.957 12.666 37.196 1.00 85.31 72 TYR A CA 1
ATOM 570 C C . TYR A 1 72 ? -42.159 14.085 37.714 1.00 85.31 72 TYR A C 1
ATOM 572 O O . TYR A 1 72 ? -41.584 15.023 37.166 1.00 85.31 72 TYR A O 1
ATOM 580 N N . GLY A 1 73 ? -42.926 14.239 38.791 1.00 84.69 73 GLY A N 1
ATOM 581 C CA . GLY A 1 73 ? -43.132 15.522 39.466 1.00 84.69 73 GLY A CA 1
ATOM 582 C C . GLY A 1 73 ? -42.136 15.727 40.606 1.00 84.69 73 GLY A C 1
ATOM 583 O O . GLY A 1 73 ? -41.987 14.850 41.458 1.00 84.69 73 GLY A O 1
ATOM 584 N N . LEU A 1 74 ? -41.463 16.880 40.633 1.00 85.06 74 LEU A N 1
ATOM 585 C CA . LEU A 1 74 ? -40.515 17.257 41.686 1.00 85.06 74 LEU A CA 1
ATOM 586 C C . LEU A 1 74 ? -40.845 18.613 42.317 1.00 85.06 74 LEU A C 1
ATOM 588 O O . LEU A 1 74 ? -41.230 19.571 41.629 1.00 85.06 74 LEU A O 1
ATOM 592 N N . ARG A 1 75 ? -40.572 18.720 43.622 1.00 81.88 75 ARG A N 1
ATOM 593 C CA . ARG A 1 75 ? -40.497 19.995 44.344 1.00 81.88 75 ARG A CA 1
ATOM 594 C C . ARG A 1 75 ? -39.046 20.472 44.385 1.00 81.88 75 ARG A C 1
ATOM 596 O O . ARG A 1 75 ? -38.145 19.744 44.806 1.00 81.88 75 ARG A O 1
ATOM 603 N N . ASN A 1 76 ? -38.813 21.718 43.977 1.00 79.75 76 ASN A N 1
ATOM 604 C CA . ASN A 1 76 ? -37.484 22.322 44.072 1.00 79.75 76 ASN A CA 1
ATOM 605 C C . ASN A 1 76 ? -37.335 23.140 45.361 1.00 79.75 76 ASN A C 1
ATOM 607 O O . ASN A 1 76 ? -38.332 23.536 45.957 1.00 79.75 76 ASN A O 1
ATOM 611 N N . ARG A 1 77 ? -36.091 23.437 45.760 1.00 78.94 77 ARG A N 1
ATOM 612 C CA . ARG A 1 77 ? -35.834 24.348 46.888 1.00 78.94 77 ARG A CA 1
ATOM 613 C C . ARG A 1 77 ? -36.270 25.765 46.542 1.00 78.94 77 ARG A C 1
ATOM 615 O O . ARG A 1 77 ? -35.912 26.282 45.477 1.00 78.94 77 ARG A O 1
ATOM 622 N N . GLN A 1 78 ? -36.976 26.405 47.465 1.00 74.19 78 GLN A N 1
ATOM 623 C CA . GLN A 1 78 ? -37.248 27.834 47.396 1.00 74.19 78 GLN A CA 1
ATOM 624 C C . GLN A 1 78 ? -36.008 28.651 47.810 1.00 74.19 78 GLN A C 1
ATOM 626 O O . GLN A 1 78 ? -35.169 28.161 48.570 1.00 74.19 78 GLN A O 1
ATOM 631 N N . PRO A 1 79 ? -35.868 29.914 47.360 1.00 71.50 79 PRO A N 1
ATOM 632 C CA . PRO A 1 79 ? -34.747 30.776 47.753 1.00 71.50 79 PRO A CA 1
ATOM 633 C C . PRO A 1 79 ? -34.615 30.976 49.274 1.00 71.50 79 PRO A C 1
ATOM 635 O O . PRO A 1 79 ? -33.521 31.223 49.769 1.00 71.50 79 PRO A O 1
ATOM 638 N N . SER A 1 80 ? -35.715 30.838 50.018 1.00 69.38 80 SER A N 1
ATOM 639 C CA . SER A 1 80 ? -35.770 30.896 51.484 1.00 69.38 80 SER A CA 1
ATOM 640 C C . SER A 1 80 ? -35.345 29.598 52.186 1.00 69.38 80 SER A C 1
ATOM 642 O O . SER A 1 80 ? -35.165 29.597 53.398 1.00 69.38 80 SER A O 1
ATOM 644 N N . GLU A 1 81 ? -35.178 28.497 51.448 1.00 72.19 81 GLU A N 1
ATOM 645 C CA . GLU A 1 81 ? -34.926 27.142 51.962 1.00 72.19 81 GLU A CA 1
ATOM 646 C C . GLU A 1 81 ? -33.480 26.674 51.695 1.00 72.19 81 GLU A C 1
ATOM 648 O O . GLU A 1 81 ? -33.179 25.486 51.717 1.00 72.19 81 GLU A O 1
ATOM 653 N N . LEU A 1 82 ? -32.542 27.584 51.422 1.00 70.06 82 LEU A N 1
ATOM 654 C CA . LEU A 1 82 ? -31.160 27.218 51.066 1.00 70.06 82 LEU A CA 1
ATOM 655 C C . LEU A 1 82 ? -30.390 26.506 52.196 1.00 70.06 82 LEU A C 1
ATOM 657 O O . LEU A 1 82 ? -29.421 25.804 51.913 1.00 70.06 82 LEU A O 1
ATOM 661 N N . SER A 1 83 ? -30.815 26.671 53.453 1.00 73.19 83 SER A N 1
ATOM 662 C CA . SER A 1 83 ? -30.168 26.110 54.648 1.00 73.19 83 SER A CA 1
ATOM 663 C C . SER A 1 83 ? -30.746 24.775 55.137 1.00 73.19 83 SER A C 1
ATOM 665 O O . SER A 1 83 ? -30.260 24.267 56.146 1.00 73.19 83 SER A O 1
ATOM 667 N N . ILE A 1 84 ? -31.766 24.212 54.476 1.00 78.12 84 ILE A N 1
ATOM 668 C CA . ILE A 1 84 ? -32.371 22.933 54.892 1.00 78.12 84 ILE A CA 1
ATOM 669 C C . ILE A 1 84 ? -31.537 21.732 54.430 1.00 78.12 84 ILE A C 1
ATOM 671 O O . ILE A 1 84 ? -30.865 21.772 53.392 1.00 78.12 84 ILE A O 1
ATOM 675 N N . THR A 1 85 ? -31.605 20.640 55.186 1.00 83.19 85 THR A N 1
ATOM 676 C CA . THR A 1 85 ? -30.955 19.373 54.831 1.00 83.19 85 THR A CA 1
ATOM 677 C C . THR A 1 85 ? -31.735 18.604 53.758 1.00 83.19 85 THR A C 1
ATOM 679 O O . THR A 1 85 ? -32.941 18.780 53.592 1.00 83.19 85 THR A O 1
ATOM 682 N N . ASP A 1 86 ? -31.061 17.695 53.043 1.00 78.00 86 ASP A N 1
ATOM 683 C CA . ASP A 1 86 ? -31.695 16.850 52.016 1.00 78.00 86 ASP A CA 1
ATOM 684 C C . ASP A 1 86 ? -32.857 16.009 52.581 1.00 78.00 86 ASP A C 1
ATOM 686 O O . ASP A 1 86 ? -33.857 15.814 51.901 1.00 78.00 86 ASP A O 1
ATOM 690 N N . SER A 1 87 ? -32.749 15.563 53.839 1.00 79.25 87 SER A N 1
ATOM 691 C CA . SER A 1 87 ? -33.790 14.787 54.534 1.00 79.25 87 SER A CA 1
ATOM 692 C C . SER A 1 87 ? -35.013 15.636 54.892 1.00 79.25 87 SER A C 1
ATOM 694 O O . SER A 1 87 ? -36.149 15.190 54.749 1.00 79.25 87 SER A O 1
ATOM 696 N N . GLU A 1 88 ? -34.803 16.882 55.321 1.00 80.31 88 GLU A N 1
ATOM 697 C CA . GLU A 1 88 ? -35.896 17.832 55.564 1.00 80.31 88 GLU A CA 1
ATOM 698 C C . GLU A 1 88 ? -36.592 18.223 54.258 1.00 80.31 88 GLU A C 1
ATOM 700 O O . GLU A 1 88 ? -37.812 18.348 54.226 1.00 80.31 88 GLU A O 1
ATOM 705 N N . GLN A 1 89 ? -35.839 18.338 53.162 1.00 78.88 89 GLN A N 1
ATOM 706 C CA . GLN A 1 89 ? -36.406 18.582 51.839 1.00 78.88 89 GLN A CA 1
ATOM 707 C C . GLN A 1 89 ? -37.277 17.416 51.360 1.00 78.88 89 GLN A C 1
ATOM 709 O O . GLN A 1 89 ? -38.342 17.651 50.799 1.00 78.88 89 GLN A O 1
ATOM 714 N N . ASP A 1 90 ? -36.835 16.176 51.568 1.00 80.62 90 ASP A N 1
ATOM 715 C CA . ASP A 1 90 ? -37.606 14.991 51.184 1.00 80.62 90 ASP A CA 1
ATOM 716 C C . ASP A 1 90 ? -38.925 14.914 51.971 1.00 80.62 90 ASP A C 1
ATOM 718 O O . ASP A 1 90 ? -39.968 14.652 51.380 1.00 80.62 90 ASP A O 1
ATOM 722 N N . LYS A 1 91 ? -38.918 15.263 53.266 1.00 82.75 91 LYS A N 1
ATOM 723 C CA . LYS A 1 91 ? -40.147 15.365 54.075 1.00 82.75 91 LYS A CA 1
ATOM 724 C C . LYS A 1 91 ? -41.095 16.451 53.572 1.00 82.75 91 LYS A C 1
ATOM 726 O O . LYS A 1 91 ? -42.284 16.205 53.419 1.00 82.75 91 LYS A O 1
ATOM 731 N N . LEU A 1 92 ? -40.572 17.640 53.273 1.00 81.06 92 LEU A N 1
ATOM 732 C CA . LEU A 1 92 ? -41.358 18.743 52.709 1.00 81.06 92 LEU A CA 1
ATOM 733 C C . LEU A 1 92 ? -41.929 18.396 51.321 1.00 81.06 92 LEU A C 1
ATOM 735 O O . LEU A 1 92 ? -42.996 18.878 50.936 1.00 81.06 92 LEU A O 1
ATOM 739 N N . GLU A 1 93 ? -41.210 17.592 50.542 1.00 83.62 93 GLU A N 1
ATOM 740 C CA . GLU A 1 93 ? -41.669 17.067 49.256 1.00 83.62 93 GLU A CA 1
ATOM 741 C C . GLU A 1 93 ? -42.792 16.031 49.444 1.00 83.62 93 GLU A C 1
ATOM 743 O O . GLU A 1 93 ? -43.818 16.126 48.772 1.00 83.62 93 GLU A O 1
ATOM 748 N N . GLU A 1 94 ? -42.656 15.116 50.405 1.00 82.75 94 GLU A N 1
ATOM 749 C CA . GLU A 1 94 ? -43.705 14.157 50.783 1.00 82.75 94 GLU A CA 1
ATOM 750 C C . GLU A 1 94 ? -44.974 14.853 51.306 1.00 82.75 94 GLU A C 1
ATOM 752 O O . GLU A 1 94 ? -46.077 14.503 50.894 1.00 82.75 94 GLU A O 1
ATOM 757 N N . GLU A 1 95 ? -44.839 15.881 52.150 1.00 83.12 95 GLU A N 1
ATOM 758 C CA . GLU A 1 95 ? -45.966 16.673 52.668 1.00 83.12 95 GLU A CA 1
ATOM 759 C C . GLU A 1 95 ? -46.733 17.394 51.549 1.00 83.12 95 GLU A C 1
ATOM 761 O O . GLU A 1 95 ? -47.965 17.449 51.564 1.00 83.12 95 GLU A O 1
ATOM 766 N N . LEU A 1 96 ? -46.020 17.910 50.543 1.00 80.00 96 LEU A N 1
ATOM 767 C CA . LEU A 1 96 ? -46.640 18.558 49.389 1.00 80.00 96 LEU A CA 1
ATOM 768 C C . LEU A 1 96 ? -47.443 17.557 48.552 1.00 80.00 96 LEU A C 1
ATOM 770 O O . LEU A 1 96 ? -48.607 17.809 48.233 1.00 80.00 96 LEU A O 1
ATOM 774 N N . PHE A 1 97 ? -46.851 16.404 48.240 1.00 81.81 97 PHE A N 1
ATOM 775 C CA . PHE A 1 97 ? -47.521 15.364 47.457 1.00 81.81 97 PHE A CA 1
ATOM 776 C C . PHE A 1 97 ? -48.610 14.610 48.241 1.00 81.81 97 PHE A C 1
ATOM 778 O O . PHE A 1 97 ? -49.457 13.955 47.637 1.00 81.81 97 PHE A O 1
ATOM 785 N N . ALA A 1 98 ? -48.664 14.778 49.566 1.00 81.44 98 ALA A N 1
ATOM 786 C CA . ALA A 1 98 ? -49.762 14.329 50.417 1.00 81.44 98 ALA A CA 1
ATOM 787 C C . ALA A 1 98 ? -50.976 15.285 50.436 1.00 81.44 98 ALA A C 1
ATOM 789 O O . ALA A 1 98 ? -51.974 14.983 51.093 1.00 81.44 98 ALA A O 1
ATOM 790 N N . THR A 1 99 ? -50.929 16.424 49.738 1.00 80.56 99 THR A N 1
ATOM 791 C CA . THR A 1 99 ? -52.065 17.357 49.602 1.00 80.56 99 THR A CA 1
ATOM 792 C C . THR A 1 99 ? -53.107 16.808 48.617 1.00 80.56 99 THR A C 1
ATOM 794 O O . THR A 1 99 ? -52.743 16.124 47.665 1.00 80.56 99 THR A O 1
ATOM 797 N N . GLU A 1 100 ? -54.402 17.109 48.806 1.00 72.00 100 GLU A N 1
ATOM 798 C CA . GLU A 1 100 ? -55.516 16.550 48.002 1.00 72.00 100 GLU A CA 1
ATOM 799 C C . GLU A 1 100 ? -55.317 16.678 46.486 1.00 72.00 100 GLU A C 1
ATOM 801 O O . GLU A 1 100 ? -55.613 15.743 45.756 1.00 72.00 100 GLU A O 1
ATOM 806 N N . ALA A 1 101 ? -54.706 17.772 46.029 1.00 71.69 101 ALA A N 1
ATOM 807 C CA . ALA A 1 101 ? -54.375 18.003 44.626 1.00 71.69 101 ALA A CA 1
ATOM 808 C C . ALA A 1 101 ? -53.460 16.940 43.984 1.00 71.69 101 ALA A C 1
ATOM 810 O O . ALA A 1 101 ? -53.541 16.712 42.782 1.00 71.69 101 ALA A O 1
ATOM 811 N N . TRP A 1 102 ? -52.583 16.310 44.768 1.00 75.94 102 TRP A N 1
ATOM 812 C CA . TRP A 1 102 ? -51.545 15.389 44.291 1.00 75.94 102 TRP A CA 1
ATOM 813 C C . TRP A 1 102 ? -51.804 13.933 44.693 1.00 75.94 102 TRP A C 1
ATOM 815 O O . TRP A 1 102 ? -51.117 13.036 44.207 1.00 75.94 102 TRP A O 1
ATOM 825 N N . LYS A 1 103 ? -52.802 13.676 45.552 1.00 74.44 103 LYS A N 1
ATOM 826 C CA . LYS A 1 103 ? -53.181 12.317 45.974 1.00 74.44 103 LYS A CA 1
ATOM 827 C C . LYS A 1 103 ? -53.737 11.474 44.833 1.00 74.44 103 LYS A C 1
ATOM 829 O O . LYS A 1 103 ? -53.505 10.268 44.827 1.00 74.44 103 LYS A O 1
ATOM 834 N N . ASP A 1 104 ? -54.426 12.111 43.892 1.00 76.50 104 ASP A N 1
ATOM 835 C CA . ASP A 1 104 ? -55.044 11.442 42.744 1.00 76.50 104 ASP A CA 1
ATOM 836 C C . ASP A 1 104 ? -54.009 10.988 41.697 1.00 76.50 104 ASP A C 1
ATOM 838 O O . ASP A 1 104 ? -54.327 10.204 40.808 1.00 76.50 104 ASP A O 1
ATOM 842 N N . LEU A 1 105 ? -52.754 11.442 41.811 1.00 77.38 105 LEU A N 1
ATOM 843 C CA . LEU A 1 105 ? -51.665 11.089 40.905 1.00 77.38 105 LEU A CA 1
ATOM 844 C C . LEU A 1 105 ? -50.913 9.812 41.332 1.00 77.38 105 LEU A C 1
ATOM 846 O O . LEU A 1 105 ? -50.834 9.492 42.524 1.00 77.38 105 LEU A O 1
ATOM 850 N N . PRO A 1 106 ? -50.270 9.110 40.374 1.00 79.12 106 PRO A N 1
ATOM 851 C CA . PRO A 1 106 ? -49.424 7.955 40.659 1.00 79.12 106 PRO A CA 1
ATOM 852 C C . PRO A 1 106 ? -48.244 8.329 41.572 1.00 79.12 106 PRO A C 1
ATOM 854 O O . PRO A 1 106 ? -47.288 8.993 41.166 1.00 79.12 106 PRO A O 1
ATOM 857 N N . GLN A 1 107 ? -48.300 7.873 42.827 1.00 78.25 107 GLN A N 1
ATOM 858 C CA . GLN A 1 107 ? -47.300 8.175 43.863 1.00 78.25 107 GLN A CA 1
ATOM 859 C C . GLN A 1 107 ? -45.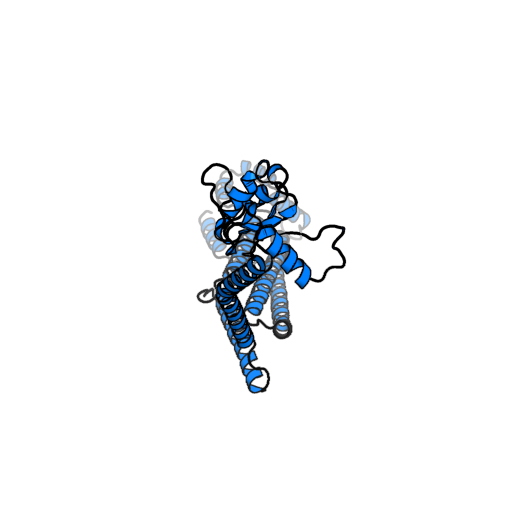900 7.628 43.529 1.00 78.25 107 GLN A C 1
ATOM 861 O O . GLN A 1 107 ? -44.897 8.152 44.005 1.00 78.25 107 GLN A O 1
ATOM 866 N N . ASP A 1 108 ? -45.797 6.615 42.663 1.00 79.81 108 ASP A N 1
ATOM 867 C CA . ASP A 1 108 ? -44.533 6.068 42.148 1.00 79.81 108 ASP A CA 1
ATOM 868 C C . ASP A 1 108 ? -43.827 6.994 41.138 1.00 79.81 108 ASP A C 1
ATOM 870 O O . ASP A 1 108 ? -42.655 6.778 40.806 1.00 79.81 108 ASP A O 1
ATOM 874 N N . LYS A 1 109 ? -44.517 8.039 40.666 1.00 80.38 109 LYS A N 1
ATOM 875 C CA . LYS A 1 109 ? -43.998 9.067 39.752 1.00 80.38 109 LYS A CA 1
ATOM 876 C C . LYS A 1 109 ? -43.733 10.407 40.434 1.00 80.38 109 LYS A C 1
ATOM 878 O O . LYS A 1 109 ? -43.188 11.316 39.811 1.00 80.38 109 LYS A O 1
ATOM 883 N N . LEU A 1 110 ? -44.052 10.530 41.717 1.00 82.31 110 LEU A N 1
ATOM 884 C CA . LEU A 1 110 ? -43.831 11.749 42.487 1.00 82.31 110 LEU A CA 1
ATOM 885 C C . LEU A 1 110 ? -42.599 11.616 43.383 1.00 82.31 110 LEU A C 1
ATOM 887 O O . LEU A 1 110 ? -42.318 10.553 43.942 1.00 82.31 110 LEU A O 1
ATOM 891 N N . GLY A 1 111 ? -41.851 12.710 43.503 1.00 82.81 111 GLY A N 1
ATOM 892 C CA . GLY A 1 111 ? -40.741 12.836 44.439 1.00 82.81 111 GLY A CA 1
ATOM 893 C C . GLY A 1 111 ? -39.371 12.410 43.906 1.00 82.81 111 GLY A C 1
ATOM 894 O O . GLY A 1 111 ? -39.208 11.581 42.998 1.00 82.81 111 GLY A O 1
ATOM 895 N N . ARG A 1 112 ? -38.331 12.979 44.522 1.00 83.38 112 ARG A N 1
ATOM 896 C CA . ARG A 1 112 ? -36.932 12.806 44.105 1.00 83.38 112 ARG A CA 1
ATOM 897 C C . ARG A 1 112 ? -36.436 11.372 44.234 1.00 83.38 112 ARG A C 1
ATOM 899 O O . ARG A 1 112 ? -35.681 10.907 43.378 1.00 83.38 112 ARG A O 1
ATOM 906 N N . ASN A 1 113 ? -36.846 10.667 45.285 1.00 83.38 113 ASN A N 1
ATOM 907 C CA . ASN A 1 113 ? -36.376 9.310 45.566 1.00 83.38 113 ASN A CA 1
ATOM 908 C C . ASN A 1 113 ? -36.856 8.304 44.507 1.00 83.38 113 ASN A C 1
ATOM 910 O O . ASN A 1 113 ? -36.066 7.479 44.033 1.00 83.38 113 ASN A O 1
ATOM 914 N N . ASN A 1 114 ? -38.095 8.451 44.036 1.00 85.56 114 ASN A N 1
ATOM 915 C CA . ASN A 1 114 ? -38.666 7.626 42.972 1.00 85.56 114 ASN A CA 1
ATOM 916 C C . ASN A 1 114 ? -38.012 7.899 41.610 1.00 85.56 114 ASN A C 1
ATOM 918 O O . ASN A 1 114 ? -37.639 6.959 40.892 1.00 85.56 114 ASN A O 1
ATOM 922 N N . LEU A 1 115 ? -37.767 9.174 41.285 1.00 85.88 115 LEU A N 1
ATOM 923 C CA . LEU A 1 115 ? -37.012 9.546 40.088 1.00 85.88 115 LEU A CA 1
ATOM 924 C C . LEU A 1 115 ? -35.583 8.985 40.134 1.00 85.88 115 LEU A C 1
ATOM 926 O O . LEU A 1 115 ? -35.120 8.372 39.171 1.00 85.88 115 LEU A O 1
ATOM 930 N N . LYS A 1 116 ? -34.885 9.134 41.266 1.00 85.94 116 LYS A N 1
ATOM 931 C CA . LYS A 1 116 ? -33.523 8.614 41.462 1.00 85.94 116 LYS A CA 1
ATOM 932 C C . LYS A 1 116 ? -33.471 7.098 41.271 1.00 85.94 116 LYS A C 1
ATOM 934 O O . LYS A 1 116 ? -32.594 6.605 40.559 1.00 85.94 116 LYS A O 1
ATOM 939 N N . GLY A 1 117 ? -34.414 6.359 41.856 1.00 87.00 117 GLY A N 1
ATOM 940 C CA . GLY A 1 117 ? -34.517 4.909 41.689 1.00 87.00 117 GLY A CA 1
ATOM 941 C C . GLY A 1 117 ? -34.718 4.500 40.227 1.00 87.00 117 GLY A C 1
ATOM 942 O O . GLY A 1 117 ? -34.050 3.584 39.738 1.00 87.00 117 GLY A O 1
ATOM 943 N N . THR A 1 118 ? -35.581 5.215 39.507 1.00 85.25 118 THR A N 1
ATOM 944 C CA . THR A 1 118 ? -35.873 4.952 38.089 1.00 85.25 118 THR A CA 1
ATOM 945 C C . THR A 1 118 ? -34.678 5.275 37.193 1.00 85.25 118 THR A C 1
ATOM 947 O O . THR A 1 118 ? -34.284 4.442 36.378 1.00 85.25 118 THR A O 1
ATOM 950 N N . LEU A 1 119 ? -34.012 6.414 37.402 1.00 84.69 119 LEU A N 1
ATOM 951 C CA . LEU A 1 119 ? -32.801 6.790 36.663 1.00 84.69 119 LEU A CA 1
ATOM 952 C C . LEU A 1 119 ? -31.678 5.763 36.839 1.00 84.69 119 LEU A C 1
ATOM 954 O O . LEU A 1 119 ? -31.007 5.400 35.872 1.00 84.69 119 LEU A O 1
ATOM 958 N N . ILE A 1 120 ? -31.486 5.251 38.059 1.00 86.38 120 ILE A N 1
ATOM 959 C CA . ILE A 1 120 ? -30.497 4.200 38.327 1.00 86.38 120 ILE A CA 1
ATOM 960 C C . ILE A 1 120 ? -30.860 2.917 37.571 1.00 86.38 120 ILE A C 1
ATOM 962 O O . ILE A 1 120 ? -29.986 2.323 36.935 1.00 86.38 120 ILE A O 1
ATOM 966 N N . LYS A 1 121 ? -32.131 2.494 37.601 1.00 86.44 121 LYS A N 1
ATOM 967 C CA . LYS A 1 121 ? -32.606 1.313 36.858 1.00 86.44 121 LYS A CA 1
ATOM 968 C C . LYS A 1 121 ? -32.396 1.477 35.354 1.00 86.44 121 LYS A C 1
ATOM 970 O O . LYS A 1 121 ? -31.826 0.583 34.730 1.00 86.44 121 LYS A O 1
ATOM 975 N N . MET A 1 122 ? -32.782 2.621 34.796 1.00 83.12 122 MET A N 1
ATOM 976 C CA . MET A 1 122 ? -32.638 2.941 33.377 1.00 83.12 122 MET A CA 1
ATOM 977 C C . MET A 1 122 ? -31.166 2.937 32.949 1.00 83.12 122 MET A C 1
ATOM 979 O O . MET A 1 122 ? -30.803 2.271 31.978 1.00 83.12 122 MET A O 1
ATOM 983 N N . ARG A 1 123 ? -30.292 3.594 33.723 1.00 81.81 123 ARG A N 1
ATOM 984 C CA . ARG A 1 123 ? -28.843 3.590 33.484 1.00 81.81 123 ARG A CA 1
ATOM 985 C C . ARG A 1 123 ? -28.276 2.175 33.532 1.00 81.81 123 ARG A C 1
ATOM 987 O O . ARG A 1 123 ? -27.523 1.789 32.645 1.00 81.81 123 ARG A O 1
ATOM 994 N N . ASN A 1 124 ? -28.643 1.387 34.540 1.00 85.31 124 ASN A N 1
ATOM 995 C CA . ASN A 1 124 ? -28.154 0.016 34.683 1.00 85.31 124 ASN A CA 1
ATOM 996 C C . ASN A 1 124 ? -28.644 -0.885 33.540 1.00 85.31 124 ASN A C 1
ATOM 998 O O . ASN A 1 124 ? -27.880 -1.715 33.052 1.00 85.31 124 ASN A O 1
ATOM 1002 N N . ALA A 1 125 ? -29.890 -0.720 33.087 1.00 83.50 125 ALA A N 1
ATOM 1003 C CA . ALA A 1 125 ? -30.424 -1.436 31.932 1.00 83.50 125 ALA A CA 1
ATOM 1004 C C . ALA A 1 125 ? -29.680 -1.062 30.643 1.00 83.50 125 ALA A C 1
ATOM 1006 O O . ALA A 1 125 ? -29.331 -1.948 29.865 1.00 83.50 125 ALA A O 1
ATOM 1007 N N . HIS A 1 126 ? -29.380 0.225 30.448 1.00 79.62 126 HIS A N 1
ATOM 1008 C CA . HIS A 1 126 ? -28.578 0.690 29.319 1.00 79.62 126 HIS A CA 1
ATOM 1009 C C . HIS A 1 126 ? -27.164 0.090 29.348 1.00 79.62 126 HIS A C 1
ATOM 1011 O O . HIS A 1 126 ? -26.744 -0.514 28.367 1.00 79.62 126 HIS A O 1
ATOM 1017 N N . VAL A 1 127 ? -26.468 0.160 30.489 1.00 81.94 127 VAL A N 1
ATOM 1018 C CA . VAL A 1 127 ? -25.126 -0.430 30.655 1.00 81.94 127 VAL A CA 1
ATOM 1019 C C . VAL A 1 127 ? -25.137 -1.935 30.369 1.00 81.94 127 VAL A C 1
ATOM 1021 O O . VAL A 1 127 ? -24.257 -2.432 29.670 1.00 81.94 127 VAL A O 1
ATOM 1024 N N . LYS A 1 128 ? -26.152 -2.665 30.852 1.00 85.88 128 LYS A N 1
ATOM 1025 C CA . LYS A 1 128 ? -26.314 -4.103 30.576 1.00 85.88 128 LYS A CA 1
ATOM 1026 C C . LYS A 1 128 ? -26.515 -4.410 29.094 1.00 85.88 128 LYS A C 1
ATOM 1028 O O . LYS A 1 128 ? -26.006 -5.425 28.636 1.00 85.88 128 LYS A O 1
ATOM 1033 N N . ARG A 1 129 ? -27.234 -3.559 28.355 1.00 84.19 129 ARG A N 1
ATOM 1034 C CA . ARG A 1 129 ? -27.432 -3.722 26.905 1.00 84.19 129 ARG A CA 1
ATOM 1035 C C . ARG A 1 129 ? -26.171 -3.416 26.105 1.00 84.19 129 ARG A C 1
ATOM 1037 O O . ARG A 1 129 ? -25.926 -4.109 25.134 1.00 84.19 129 ARG A O 1
ATOM 1044 N N . SER A 1 130 ? -25.374 -2.428 26.519 1.00 82.62 130 SER A N 1
ATOM 1045 C CA . SER A 1 130 ? -24.141 -2.051 25.811 1.00 82.62 130 SER A CA 1
ATOM 1046 C C . SER A 1 130 ? -22.937 -2.943 26.135 1.00 82.62 130 SER A C 1
ATOM 1048 O O . SER A 1 130 ? -21.973 -2.977 25.380 1.00 82.62 130 SER A O 1
ATOM 1050 N N . LEU A 1 131 ? -22.949 -3.643 27.274 1.00 87.38 131 LEU A N 1
ATOM 1051 C CA . LEU A 1 131 ? -21.838 -4.491 27.730 1.00 87.38 131 LEU A CA 1
ATOM 1052 C C . LEU A 1 131 ? -21.419 -5.583 26.723 1.00 87.38 131 LEU A C 1
ATOM 1054 O O . LEU A 1 131 ? -20.217 -5.709 26.492 1.00 87.38 131 LEU A O 1
ATOM 1058 N N . PRO A 1 132 ? -22.342 -6.352 26.111 1.00 90.75 132 PRO A N 1
ATOM 1059 C CA . PRO A 1 132 ? -21.994 -7.351 25.100 1.00 90.75 132 PRO A CA 1
ATOM 1060 C C . PRO A 1 132 ? -21.264 -6.757 23.892 1.00 90.75 132 PRO A C 1
ATOM 1062 O O . PRO A 1 132 ? -20.266 -7.324 23.452 1.00 90.75 132 PRO A O 1
ATOM 1065 N N . ASP A 1 133 ? -21.706 -5.595 23.408 1.00 88.25 133 ASP A N 1
ATOM 1066 C CA . ASP A 1 133 ? -21.081 -4.921 22.265 1.00 88.25 133 ASP A CA 1
ATOM 1067 C C . ASP A 1 133 ? -19.658 -4.468 22.606 1.00 88.25 133 ASP A C 1
ATOM 1069 O O . ASP A 1 133 ? -18.727 -4.684 21.831 1.00 88.25 133 ASP A O 1
ATOM 1073 N N . VAL A 1 134 ? -19.459 -3.915 23.809 1.00 89.69 134 VAL A N 1
ATOM 1074 C CA . VAL A 1 134 ? -18.124 -3.533 24.294 1.00 89.69 134 VAL A CA 1
ATOM 1075 C C . VAL A 1 134 ? -17.220 -4.758 24.446 1.00 89.69 134 VAL A C 1
ATOM 1077 O O . VAL A 1 134 ? -16.050 -4.701 24.073 1.00 89.69 134 VAL A O 1
ATOM 1080 N N . LEU A 1 135 ? -17.736 -5.879 24.960 1.00 93.06 135 LEU A N 1
ATOM 1081 C CA . LEU A 1 135 ? -16.972 -7.128 25.044 1.00 93.06 135 LEU A CA 1
ATOM 1082 C C . LEU A 1 135 ? -16.563 -7.625 23.656 1.00 93.06 135 LEU A C 1
ATOM 1084 O O . LEU A 1 135 ? -15.406 -7.993 23.461 1.00 93.06 135 LEU A O 1
ATOM 1088 N N . HIS A 1 136 ? -17.477 -7.580 22.686 1.00 93.19 136 HIS A N 1
ATOM 1089 C CA . HIS A 1 136 ? -17.178 -7.949 21.308 1.00 93.19 136 HIS A CA 1
ATOM 1090 C C . HIS A 1 136 ? -16.114 -7.033 20.685 1.00 93.19 136 HIS A C 1
ATOM 1092 O O . HIS A 1 136 ? -15.186 -7.518 20.033 1.00 93.19 136 HIS A O 1
ATOM 1098 N N . GLU A 1 137 ? -16.184 -5.723 20.931 1.00 93.00 137 GLU A N 1
ATOM 1099 C CA . GLU A 1 137 ? -15.178 -4.766 20.464 1.00 93.00 137 GLU A CA 1
ATOM 1100 C C . GLU A 1 137 ? -13.802 -5.034 21.094 1.00 93.00 137 GLU A C 1
ATOM 1102 O O . GLU A 1 137 ? -12.785 -5.037 20.393 1.00 93.00 137 GLU A O 1
ATOM 1107 N N . ILE A 1 138 ? -13.757 -5.300 22.404 1.00 94.69 138 ILE A N 1
ATOM 1108 C CA . ILE A 1 138 ? -12.524 -5.657 23.118 1.00 94.69 138 ILE A CA 1
ATOM 1109 C C . ILE A 1 138 ? -11.932 -6.938 22.536 1.00 94.69 138 ILE A C 1
ATOM 1111 O O . ILE A 1 138 ? -10.733 -6.980 22.265 1.00 94.69 138 ILE A O 1
ATOM 1115 N N . GLN A 1 139 ? -12.754 -7.961 22.314 1.00 94.81 139 GLN A N 1
ATOM 1116 C CA . GLN A 1 139 ? -12.299 -9.245 21.795 1.00 94.81 139 GLN A CA 1
ATOM 1117 C C . GLN A 1 139 ? -11.789 -9.124 20.357 1.00 94.81 139 GLN A C 1
ATOM 1119 O O . GLN A 1 139 ? -10.699 -9.593 20.049 1.00 94.81 139 GLN A O 1
ATOM 1124 N N . THR A 1 140 ? -12.485 -8.358 19.518 1.00 94.56 140 THR A N 1
ATOM 1125 C CA . THR A 1 140 ? -12.024 -8.031 18.162 1.00 94.56 140 THR A CA 1
ATOM 1126 C C . THR A 1 140 ? -10.673 -7.311 18.192 1.00 94.56 140 THR A C 1
ATOM 1128 O O . THR A 1 140 ? -9.753 -7.652 17.446 1.00 94.56 140 THR A O 1
ATOM 1131 N N . LYS A 1 141 ? -10.506 -6.323 19.083 1.00 93.38 141 LYS A N 1
ATOM 1132 C CA . LYS A 1 141 ? -9.227 -5.618 19.265 1.00 93.38 141 LYS A CA 1
ATOM 1133 C C . LYS A 1 141 ? -8.127 -6.550 19.782 1.00 93.38 141 LYS A C 1
ATOM 1135 O O . LYS A 1 141 ? -6.986 -6.427 19.336 1.00 93.38 141 LYS A O 1
ATOM 1140 N N . LEU A 1 142 ? -8.455 -7.478 20.680 1.00 94.69 142 LEU A N 1
ATOM 1141 C CA . LEU A 1 142 ? -7.535 -8.493 21.191 1.00 94.69 142 LEU A CA 1
ATOM 1142 C C . LEU A 1 142 ? -7.051 -9.410 20.062 1.00 94.69 142 LEU A C 1
ATOM 1144 O O . LEU A 1 142 ? -5.843 -9.570 19.899 1.00 94.69 142 LEU A O 1
ATOM 1148 N N . ASP A 1 143 ? -7.961 -9.939 19.245 1.00 93.06 143 ASP A N 1
ATOM 1149 C CA . ASP A 1 143 ? -7.639 -10.843 18.136 1.00 93.06 143 ASP A CA 1
ATOM 1150 C C . ASP A 1 143 ? -6.744 -10.163 17.092 1.00 93.06 143 ASP A C 1
ATOM 1152 O O . ASP A 1 143 ? -5.756 -10.741 16.623 1.00 93.06 143 ASP A O 1
ATOM 1156 N N . ILE A 1 144 ? -7.013 -8.889 16.783 1.00 89.56 144 ILE A N 1
ATOM 1157 C CA . ILE A 1 144 ? -6.149 -8.074 15.917 1.00 89.56 144 ILE A CA 1
ATOM 1158 C C . ILE A 1 144 ? -4.748 -7.934 16.526 1.00 89.56 144 ILE A C 1
ATOM 1160 O O . ILE A 1 144 ? -3.747 -8.066 15.816 1.00 89.56 144 ILE A O 1
ATOM 1164 N N . CYS A 1 145 ? -4.651 -7.669 17.830 1.00 87.88 145 CYS A N 1
ATOM 1165 C CA . CYS A 1 145 ? -3.372 -7.553 18.527 1.00 87.88 145 CYS A CA 1
ATOM 1166 C C . CYS A 1 145 ? -2.600 -8.878 18.539 1.00 87.88 145 CYS A C 1
ATOM 1168 O O . CYS A 1 145 ? -1.413 -8.876 18.219 1.00 87.88 145 CYS A O 1
ATOM 1170 N N . ILE A 1 146 ? -3.259 -10.001 18.834 1.00 88.62 146 ILE A N 1
ATOM 1171 C CA . ILE A 1 146 ? -2.652 -11.340 18.814 1.00 88.62 146 ILE A CA 1
ATOM 1172 C C . ILE A 1 146 ? -2.133 -11.662 17.411 1.00 88.62 146 ILE A C 1
ATOM 1174 O O . ILE A 1 146 ? -0.983 -12.071 17.261 1.00 88.62 146 ILE A O 1
ATOM 1178 N N . THR A 1 147 ? -2.934 -11.392 16.378 1.00 85.12 147 THR A N 1
ATOM 1179 C CA . THR A 1 147 ? -2.533 -11.589 14.978 1.00 85.12 147 THR A CA 1
ATOM 1180 C C . THR A 1 147 ? -1.297 -10.753 14.637 1.00 85.12 147 THR A C 1
ATOM 1182 O O . THR A 1 147 ? -0.331 -11.262 14.070 1.00 85.12 147 THR A O 1
ATOM 1185 N N . ARG A 1 148 ? -1.274 -9.474 15.037 1.00 81.31 148 ARG A N 1
ATOM 1186 C CA . ARG A 1 148 ? -0.120 -8.583 14.827 1.00 81.31 148 ARG A CA 1
ATOM 1187 C C . ARG A 1 148 ? 1.130 -9.050 15.569 1.00 81.31 148 ARG A C 1
ATOM 1189 O O . ARG A 1 148 ? 2.215 -8.977 15.004 1.00 81.31 148 ARG A O 1
ATOM 1196 N N . ILE A 1 149 ? 0.993 -9.535 16.802 1.00 81.25 149 ILE A N 1
ATOM 1197 C CA . ILE A 1 149 ? 2.111 -10.092 17.574 1.00 81.25 149 ILE A CA 1
ATOM 1198 C C . ILE A 1 149 ? 2.638 -11.363 16.899 1.00 81.25 149 ILE A C 1
ATOM 1200 O O . ILE A 1 149 ? 3.849 -11.503 16.732 1.00 81.25 149 ILE A O 1
ATOM 1204 N N . GLY A 1 150 ? 1.749 -12.247 16.438 1.00 77.12 150 GLY A N 1
ATOM 1205 C CA . GLY A 1 150 ? 2.122 -13.454 15.698 1.00 77.12 150 GLY A CA 1
ATOM 1206 C C . GLY A 1 150 ? 2.932 -13.148 14.436 1.00 77.12 150 GLY A C 1
ATOM 1207 O O . GLY A 1 150 ? 3.941 -13.801 14.177 1.00 77.12 150 GLY A O 1
ATOM 1208 N N . LEU A 1 151 ? 2.564 -12.096 13.696 1.00 70.94 151 LEU A N 1
ATOM 1209 C CA . LEU A 1 151 ? 3.314 -11.647 12.518 1.00 70.94 151 LEU A CA 1
ATOM 1210 C C . LEU A 1 151 ? 4.739 -11.174 12.842 1.00 70.94 151 LEU A C 1
ATOM 1212 O O . LEU A 1 151 ? 5.622 -11.312 11.993 1.00 70.94 151 LEU A O 1
ATOM 1216 N N . LEU A 1 152 ? 4.976 -10.634 14.041 1.00 70.44 152 LEU A N 1
ATOM 1217 C CA . LEU A 1 152 ? 6.292 -10.146 14.472 1.00 70.44 152 LEU A CA 1
ATOM 1218 C C . LEU A 1 152 ? 7.231 -11.275 14.937 1.00 70.44 152 LEU A C 1
ATOM 1220 O O . LEU A 1 152 ? 8.448 -11.106 14.864 1.00 70.44 152 LEU A O 1
ATOM 1224 N N . GLY A 1 153 ? 6.687 -12.421 15.359 1.00 67.88 153 GLY A N 1
ATOM 1225 C CA . GLY A 1 153 ? 7.455 -13.585 15.811 1.00 67.88 153 GLY A CA 1
ATOM 1226 C C . GLY A 1 153 ? 8.151 -13.408 17.171 1.00 67.88 153 GLY A C 1
ATOM 1227 O O . GLY A 1 153 ? 8.176 -12.326 17.760 1.00 67.88 153 GLY A O 1
ATOM 1228 N N . SER A 1 154 ? 8.727 -14.499 17.691 1.00 65.75 154 SER A N 1
ATOM 1229 C CA . SER A 1 154 ? 9.498 -14.486 18.943 1.00 65.75 154 SER A CA 1
ATOM 1230 C C . SER A 1 154 ? 10.943 -14.042 18.690 1.00 65.75 154 SER A C 1
ATOM 1232 O O . SER A 1 154 ? 11.599 -14.559 17.791 1.00 65.75 154 SER A O 1
ATOM 1234 N N . ARG A 1 155 ? 11.449 -13.079 19.473 1.00 63.62 155 ARG A N 1
ATOM 1235 C CA . ARG A 1 155 ? 12.779 -12.461 19.273 1.00 63.62 155 ARG A CA 1
ATOM 1236 C C . ARG A 1 155 ? 13.854 -12.909 20.271 1.00 63.62 155 ARG A C 1
ATOM 1238 O O . ARG A 1 155 ? 14.973 -12.404 20.202 1.00 63.62 155 ARG A O 1
ATOM 1245 N N . THR A 1 156 ? 13.531 -13.789 21.219 1.00 64.25 156 THR A N 1
ATOM 1246 C CA . THR A 1 156 ? 14.388 -14.041 22.391 1.00 64.25 156 THR A CA 1
ATOM 1247 C C . THR A 1 156 ? 15.496 -15.086 22.177 1.00 64.25 156 THR A C 1
ATOM 1249 O O . THR A 1 156 ? 16.610 -14.814 22.619 1.00 64.25 156 THR A O 1
ATOM 1252 N N . PRO A 1 157 ? 15.299 -16.218 21.470 1.00 78.06 157 PRO A N 1
ATOM 1253 C CA . PRO A 1 157 ? 16.401 -17.106 21.085 1.00 78.06 157 PRO A CA 1
ATOM 1254 C C . PRO A 1 157 ? 17.027 -16.706 19.738 1.00 78.06 157 PRO A C 1
ATOM 1256 O O . PRO A 1 157 ? 16.306 -16.340 18.807 1.00 78.06 157 PRO A O 1
ATOM 1259 N N . ASN A 1 158 ? 18.346 -16.887 19.587 1.00 73.62 158 ASN A N 1
ATOM 1260 C CA . ASN A 1 158 ? 19.052 -16.733 18.299 1.00 73.62 158 ASN A CA 1
ATOM 1261 C C . ASN A 1 158 ? 18.408 -17.576 17.182 1.00 73.62 158 ASN A C 1
ATOM 1263 O O . ASN A 1 158 ? 18.313 -17.144 16.036 1.00 73.62 158 ASN A O 1
ATOM 1267 N N . GLU A 1 159 ? 17.911 -18.761 17.531 1.00 77.75 159 GLU A N 1
ATOM 1268 C CA . GLU A 1 159 ? 17.234 -19.666 16.604 1.00 77.75 159 GLU A CA 1
ATOM 1269 C C . GLU A 1 159 ? 15.915 -19.085 16.075 1.00 77.75 159 GLU A C 1
ATOM 1271 O O . GLU A 1 159 ? 15.654 -19.128 14.874 1.00 77.75 159 GLU A O 1
ATOM 1276 N N . ALA A 1 160 ? 15.122 -18.428 16.927 1.00 75.06 160 ALA A N 1
ATOM 1277 C CA . ALA A 1 160 ? 13.883 -17.782 16.493 1.00 75.06 160 ALA A CA 1
ATOM 1278 C C . ALA A 1 160 ? 14.148 -16.556 15.602 1.00 75.06 160 ALA A C 1
ATOM 1280 O O . ALA A 1 160 ? 13.383 -16.286 14.677 1.00 75.06 160 ALA A O 1
ATOM 1281 N N . GLN A 1 161 ? 15.257 -15.842 15.832 1.00 77.69 161 GLN A N 1
ATOM 1282 C CA . GLN A 1 161 ? 15.689 -14.746 14.960 1.00 77.69 161 GLN A CA 1
ATOM 1283 C C . GLN A 1 161 ? 16.093 -15.256 13.572 1.00 77.69 161 GLN A C 1
ATOM 1285 O O . GLN A 1 161 ? 15.693 -14.669 12.567 1.00 77.69 161 GLN A O 1
ATOM 1290 N N . PHE A 1 162 ? 16.830 -16.370 13.502 1.00 82.25 162 PHE A N 1
ATOM 1291 C CA . PHE A 1 162 ? 17.193 -17.009 12.236 1.00 82.25 162 PHE A CA 1
ATOM 1292 C C . PHE A 1 162 ? 15.955 -17.488 11.468 1.00 82.25 162 PHE A C 1
ATOM 1294 O O . PHE A 1 162 ? 15.818 -17.205 10.279 1.00 82.25 162 PHE A O 1
ATOM 1301 N N . VAL A 1 163 ? 15.006 -18.133 12.156 1.00 83.44 163 VAL A N 1
ATOM 1302 C CA . VAL A 1 163 ? 13.722 -18.552 11.569 1.00 83.44 163 VAL A CA 1
ATOM 1303 C C . VAL A 1 163 ? 12.930 -17.350 11.051 1.00 83.44 163 VAL A C 1
ATOM 1305 O O . VAL A 1 163 ? 12.393 -17.407 9.945 1.00 83.44 163 VAL A O 1
ATOM 1308 N N . LEU A 1 164 ? 12.887 -16.241 11.798 1.00 82.56 164 LEU A N 1
ATOM 1309 C CA . LEU A 1 164 ? 12.206 -15.020 11.366 1.00 82.56 164 LEU A CA 1
ATOM 1310 C C . LEU A 1 164 ? 12.829 -14.448 10.088 1.00 82.56 164 LEU A C 1
ATOM 1312 O O . LEU A 1 164 ? 12.099 -14.159 9.141 1.00 82.56 164 LEU A O 1
ATOM 1316 N N . ILE A 1 165 ? 14.156 -14.295 10.051 1.00 85.81 165 ILE A N 1
ATOM 1317 C CA . ILE A 1 165 ? 14.860 -13.753 8.881 1.00 85.81 165 ILE A CA 1
ATOM 1318 C C . ILE A 1 165 ? 14.672 -14.672 7.674 1.00 85.81 165 ILE A C 1
ATOM 1320 O O . ILE A 1 165 ? 14.344 -14.184 6.597 1.00 85.81 165 ILE A O 1
ATOM 1324 N N . ASN A 1 166 ? 14.799 -15.989 7.850 1.00 88.31 166 ASN A N 1
ATOM 1325 C CA . ASN A 1 166 ? 14.584 -16.945 6.764 1.00 88.31 166 ASN A CA 1
ATOM 1326 C C . ASN A 1 166 ? 13.151 -16.933 6.253 1.00 88.31 166 ASN A C 1
ATOM 1328 O O . ASN A 1 166 ? 12.946 -17.022 5.045 1.00 88.31 166 ASN A O 1
ATOM 1332 N N . ARG A 1 167 ? 12.157 -16.789 7.136 1.00 87.19 167 ARG A N 1
ATOM 1333 C CA . ARG A 1 167 ? 10.761 -16.635 6.721 1.00 87.19 167 ARG A CA 1
ATOM 1334 C C . ARG A 1 167 ? 10.594 -15.393 5.851 1.00 87.19 167 ARG A C 1
ATOM 1336 O O . ARG A 1 167 ? 10.076 -15.512 4.749 1.00 87.19 167 ARG A O 1
ATOM 1343 N N . VAL A 1 168 ? 11.095 -14.241 6.305 1.00 88.38 168 VAL A N 1
ATOM 1344 C CA . VAL A 1 168 ? 11.027 -12.983 5.542 1.00 88.38 168 VAL A CA 1
ATOM 1345 C C . VAL A 1 168 ? 11.763 -13.111 4.207 1.00 88.38 168 VAL A C 1
ATOM 1347 O O . VAL A 1 168 ? 11.233 -12.697 3.182 1.00 88.38 168 VAL A O 1
ATOM 1350 N N . ALA A 1 169 ? 12.954 -13.713 4.192 1.00 89.88 169 ALA A N 1
ATOM 1351 C CA . ALA A 1 169 ? 13.726 -13.933 2.973 1.00 89.88 169 ALA A CA 1
ATOM 1352 C C . ALA A 1 169 ? 13.003 -14.870 1.994 1.00 89.88 169 ALA A C 1
ATOM 1354 O O . ALA A 1 169 ? 12.967 -14.598 0.799 1.00 89.88 169 ALA A O 1
ATOM 1355 N N . THR A 1 170 ? 12.387 -15.945 2.490 1.00 90.75 170 THR A N 1
ATOM 1356 C CA . THR A 1 170 ? 11.640 -16.907 1.665 1.00 90.75 170 THR A CA 1
ATOM 1357 C C . THR A 1 170 ? 10.366 -16.282 1.103 1.00 90.75 170 THR A C 1
ATOM 1359 O O . THR A 1 170 ? 10.087 -16.428 -0.085 1.00 90.75 170 THR A O 1
ATOM 1362 N N . GLU A 1 171 ? 9.610 -15.553 1.929 1.00 89.06 171 GLU A N 1
ATOM 1363 C CA . GLU A 1 171 ? 8.412 -14.824 1.499 1.00 89.06 171 GLU A CA 1
ATOM 1364 C C . GLU A 1 171 ? 8.761 -13.751 0.464 1.00 89.06 171 GLU A C 1
ATOM 1366 O O . GLU A 1 171 ? 8.134 -13.702 -0.593 1.00 89.06 171 GLU A O 1
ATOM 1371 N N . TYR A 1 172 ? 9.801 -12.950 0.717 1.00 89.81 172 TYR A N 1
ATOM 1372 C CA . TYR A 1 172 ? 10.284 -11.946 -0.230 1.00 89.81 172 TYR A CA 1
ATOM 1373 C C . TYR A 1 172 ? 10.706 -12.583 -1.558 1.00 89.81 172 TYR A C 1
ATOM 1375 O O . TYR A 1 172 ? 10.236 -12.152 -2.609 1.00 89.81 172 TYR A O 1
ATOM 1383 N N . SER A 1 173 ? 11.552 -13.619 -1.525 1.00 90.50 173 SER A N 1
ATOM 1384 C CA . SER A 1 173 ? 12.049 -14.287 -2.734 1.00 90.50 173 SER A CA 1
ATOM 1385 C C . SER A 1 173 ? 10.914 -14.886 -3.553 1.00 90.50 173 SER A C 1
ATOM 1387 O O . SER A 1 173 ? 10.850 -14.656 -4.758 1.00 90.50 173 SER A O 1
ATOM 1389 N N . LYS A 1 174 ? 9.966 -15.568 -2.899 1.00 89.56 174 LYS A N 1
ATOM 1390 C CA . LYS A 1 174 ? 8.787 -16.129 -3.563 1.00 89.56 174 LYS A CA 1
ATOM 1391 C C . LYS A 1 174 ? 7.931 -15.039 -4.206 1.00 89.56 174 LYS A C 1
ATOM 1393 O O . LYS A 1 174 ? 7.560 -15.153 -5.367 1.00 89.56 174 LYS A O 1
ATOM 1398 N N . MET A 1 175 ? 7.647 -13.956 -3.481 1.00 88.19 175 MET A N 1
ATOM 1399 C CA . MET A 1 175 ? 6.863 -12.842 -4.020 1.00 88.19 175 MET A CA 1
ATOM 1400 C C . MET A 1 175 ? 7.573 -12.123 -5.170 1.00 88.19 175 MET A C 1
ATOM 1402 O O . MET A 1 175 ? 6.918 -11.714 -6.126 1.00 88.19 175 MET A O 1
ATOM 1406 N N . ALA A 1 176 ? 8.894 -11.958 -5.091 1.00 88.12 176 ALA A N 1
ATOM 1407 C CA . ALA A 1 176 ? 9.692 -11.365 -6.157 1.00 88.12 176 ALA A CA 1
ATOM 1408 C C . ALA A 1 176 ? 9.692 -12.251 -7.411 1.00 88.12 176 ALA A C 1
ATOM 1410 O O . ALA A 1 176 ? 9.487 -11.749 -8.516 1.00 88.12 176 ALA A O 1
ATOM 1411 N N . GLU A 1 177 ? 9.848 -13.564 -7.245 1.00 89.19 177 GLU A N 1
ATOM 1412 C CA . GLU A 1 177 ? 9.767 -14.533 -8.338 1.00 89.19 177 GLU A CA 1
ATOM 1413 C C . GLU A 1 177 ? 8.370 -14.558 -8.972 1.00 89.19 177 GLU A C 1
ATOM 1415 O O . GLU A 1 177 ? 8.249 -14.476 -10.196 1.00 89.19 177 GLU A O 1
ATOM 1420 N N . ASP A 1 178 ? 7.305 -14.565 -8.170 1.00 86.44 178 ASP A N 1
ATOM 1421 C CA . ASP A 1 178 ? 5.919 -14.492 -8.647 1.00 86.44 178 ASP A CA 1
ATOM 1422 C C . ASP A 1 178 ? 5.658 -13.178 -9.412 1.00 86.44 178 ASP A C 1
ATOM 1424 O O . ASP A 1 178 ? 5.050 -13.172 -10.490 1.00 86.44 178 ASP A O 1
ATOM 1428 N N . ALA A 1 179 ? 6.168 -12.053 -8.897 1.00 87.31 179 ALA A N 1
ATOM 1429 C CA . ALA A 1 179 ? 6.033 -10.735 -9.514 1.00 87.31 179 ALA A CA 1
ATOM 1430 C C . ALA A 1 179 ? 6.723 -10.651 -10.889 1.00 87.31 179 ALA A C 1
ATOM 1432 O O . ALA A 1 179 ? 6.174 -10.050 -11.826 1.00 87.31 179 ALA A O 1
ATOM 1433 N N . LEU A 1 180 ? 7.911 -11.257 -11.012 1.00 87.25 180 LEU A N 1
ATOM 1434 C CA . LEU A 1 180 ? 8.731 -11.279 -12.227 1.00 87.25 180 LEU A CA 1
ATOM 1435 C C . LEU A 1 180 ? 8.268 -12.327 -13.248 1.00 87.25 180 LEU A C 1
ATOM 1437 O O . LEU A 1 180 ? 8.268 -12.049 -14.448 1.00 87.25 180 LEU A O 1
ATOM 1441 N N . SER A 1 181 ? 7.852 -13.509 -12.795 1.00 85.38 181 SER A N 1
ATOM 1442 C CA . SER A 1 181 ? 7.359 -14.594 -13.656 1.00 85.38 181 SER A CA 1
ATOM 1443 C C . SER A 1 181 ? 5.942 -14.338 -14.178 1.00 85.38 181 SER A C 1
ATOM 1445 O O . SER A 1 181 ? 5.555 -14.884 -15.211 1.00 85.38 181 SER A O 1
ATOM 1447 N N . GLY A 1 182 ? 5.176 -13.474 -13.505 1.00 79.94 182 GLY A N 1
ATOM 1448 C CA . GLY A 1 182 ? 3.787 -13.180 -13.853 1.00 79.94 182 GLY A CA 1
ATOM 1449 C C . GLY A 1 182 ? 2.780 -14.173 -13.266 1.00 79.94 182 GLY A C 1
ATOM 1450 O O . GLY A 1 182 ? 1.636 -14.225 -13.715 1.00 79.94 182 GLY A O 1
ATOM 1451 N N . GLN A 1 183 ? 3.186 -14.975 -12.278 1.00 76.50 183 GLN A N 1
ATOM 1452 C CA . GLN A 1 183 ? 2.332 -15.965 -11.623 1.00 76.50 183 GLN A CA 1
ATOM 1453 C C . GLN A 1 183 ? 1.598 -15.349 -10.425 1.00 76.50 183 GLN A C 1
ATOM 1455 O O . GLN A 1 183 ? 1.908 -15.586 -9.264 1.00 76.50 183 GLN A O 1
ATOM 1460 N N . TYR A 1 184 ? 0.561 -14.563 -10.702 1.00 69.12 184 TYR A N 1
ATOM 1461 C CA . TYR A 1 184 ? -0.154 -13.774 -9.688 1.00 69.12 184 TYR A CA 1
ATOM 1462 C C . TYR A 1 184 ? -1.205 -14.557 -8.881 1.00 69.12 184 TYR A C 1
ATOM 1464 O O . TYR A 1 184 ? -2.270 -14.034 -8.566 1.00 69.12 184 TYR A O 1
ATOM 1472 N N . LYS A 1 185 ? -0.945 -15.826 -8.541 1.00 63.28 185 LYS A N 1
ATOM 1473 C CA . LYS A 1 185 ? -1.915 -16.664 -7.805 1.00 63.28 185 LYS A CA 1
ATOM 1474 C C . LYS A 1 185 ? -2.081 -16.248 -6.339 1.00 63.28 185 LYS A C 1
ATOM 1476 O O . LYS A 1 185 ? -3.136 -16.477 -5.761 1.00 63.28 185 LYS A O 1
ATOM 1481 N N . ILE A 1 186 ? -1.039 -15.663 -5.749 1.00 58.34 186 ILE A N 1
ATOM 1482 C CA . ILE A 1 186 ? -0.971 -15.306 -4.320 1.00 58.34 186 ILE A CA 1
ATOM 1483 C C . ILE A 1 186 ? -1.086 -13.785 -4.118 1.00 58.34 186 ILE A C 1
ATOM 1485 O O . ILE A 1 186 ? -1.424 -13.314 -3.035 1.00 58.34 186 ILE A O 1
ATOM 1489 N N . VAL A 1 187 ? -0.841 -13.002 -5.170 1.00 59.09 187 VAL A N 1
ATOM 1490 C CA . VAL A 1 187 ? -0.703 -11.549 -5.089 1.00 59.09 187 VAL A CA 1
ATOM 1491 C C . VAL A 1 187 ? -1.909 -10.864 -5.729 1.00 59.09 187 VAL A C 1
ATOM 1493 O O . VAL A 1 187 ? -2.040 -10.829 -6.947 1.00 59.09 187 VAL A O 1
ATOM 1496 N N . THR A 1 188 ? -2.791 -10.299 -4.905 1.00 63.41 188 THR A N 1
ATOM 1497 C CA . THR A 1 188 ? -4.038 -9.653 -5.361 1.00 63.41 188 THR A CA 1
ATOM 1498 C C . THR A 1 188 ? -3.848 -8.188 -5.779 1.00 63.41 188 THR A C 1
ATOM 1500 O O . THR A 1 188 ? -4.682 -7.629 -6.491 1.00 63.41 188 THR A O 1
ATOM 1503 N N . ASP A 1 189 ? -2.764 -7.538 -5.337 1.00 71.81 189 ASP A N 1
ATOM 1504 C CA . ASP A 1 189 ? -2.506 -6.118 -5.604 1.00 71.81 189 ASP A CA 1
ATOM 1505 C C . ASP A 1 189 ? -1.834 -5.937 -6.975 1.00 71.81 189 ASP A C 1
ATOM 1507 O O . ASP A 1 189 ? -0.682 -6.324 -7.179 1.00 71.81 189 ASP A O 1
ATOM 1511 N N . LYS A 1 190 ? -2.539 -5.286 -7.910 1.00 72.94 190 LYS A N 1
ATOM 1512 C CA . LYS A 1 190 ? -2.044 -4.975 -9.267 1.00 72.94 190 LYS A CA 1
ATOM 1513 C C . LYS A 1 190 ? -0.730 -4.185 -9.261 1.00 72.94 190 LYS A C 1
ATOM 1515 O O . LYS A 1 190 ? 0.008 -4.188 -10.246 1.00 72.94 190 LYS A O 1
ATOM 1520 N N . LYS A 1 191 ? -0.421 -3.492 -8.162 1.00 74.38 191 LYS A N 1
ATOM 1521 C CA . LYS A 1 191 ? 0.826 -2.731 -8.005 1.00 74.38 191 LYS A CA 1
ATOM 1522 C C . LYS A 1 191 ? 2.062 -3.623 -7.899 1.00 74.38 191 LYS A C 1
ATOM 1524 O O . LYS A 1 191 ? 3.151 -3.169 -8.213 1.00 74.38 191 LYS A O 1
ATOM 1529 N N . LEU A 1 192 ? 1.901 -4.889 -7.520 1.00 74.00 192 LEU A N 1
ATOM 1530 C CA . LEU A 1 192 ? 2.997 -5.851 -7.393 1.00 74.00 192 LEU A CA 1
ATOM 1531 C C . LEU A 1 192 ? 3.328 -6.570 -8.713 1.00 74.00 192 LEU A C 1
ATOM 1533 O O . LEU A 1 192 ? 4.239 -7.392 -8.762 1.00 74.00 192 LEU A O 1
ATOM 1537 N N . PHE A 1 193 ? 2.610 -6.280 -9.803 1.00 83.25 193 PHE A N 1
ATOM 1538 C CA . PHE A 1 193 ? 2.748 -6.990 -11.076 1.00 83.25 193 PHE A CA 1
ATOM 1539 C C . PHE A 1 193 ? 3.945 -6.498 -11.898 1.00 83.25 193 PHE A C 1
ATOM 1541 O O . PHE A 1 193 ? 3.771 -5.927 -12.977 1.00 83.25 193 PHE A O 1
ATOM 1548 N N . ALA A 1 194 ? 5.166 -6.746 -11.408 1.00 85.00 194 ALA A N 1
ATOM 1549 C CA . ALA A 1 194 ? 6.411 -6.294 -12.037 1.00 85.00 194 ALA A CA 1
ATOM 1550 C C . ALA A 1 194 ? 6.440 -6.606 -13.536 1.00 85.00 194 ALA A C 1
ATOM 1552 O O . ALA A 1 194 ? 6.615 -5.708 -14.352 1.00 85.00 194 ALA A O 1
ATOM 1553 N N . ARG A 1 195 ? 6.177 -7.862 -13.922 1.00 88.06 195 ARG A N 1
ATOM 1554 C CA . ARG A 1 195 ? 6.204 -8.292 -15.328 1.00 88.06 195 ARG A CA 1
ATOM 1555 C C . ARG A 1 195 ? 5.247 -7.508 -16.228 1.00 88.06 195 ARG A C 1
ATOM 1557 O O . ARG A 1 195 ? 5.587 -7.228 -17.376 1.00 88.06 195 ARG A O 1
ATOM 1564 N N . THR A 1 196 ? 4.073 -7.148 -15.716 1.00 87.56 196 THR A N 1
ATOM 1565 C CA . THR A 1 196 ? 3.072 -6.376 -16.465 1.00 87.56 196 THR A CA 1
ATOM 1566 C C . THR A 1 196 ? 3.534 -4.935 -16.659 1.00 87.56 196 THR A C 1
ATOM 1568 O O . THR A 1 196 ? 3.518 -4.440 -17.785 1.00 87.56 196 THR A O 1
ATOM 1571 N N . HIS A 1 197 ? 4.020 -4.291 -15.594 1.00 87.69 197 HIS A N 1
ATOM 1572 C CA . HIS A 1 197 ? 4.559 -2.929 -15.670 1.00 87.69 197 HIS A CA 1
ATOM 1573 C C . HIS A 1 197 ? 5.798 -2.859 -16.567 1.00 87.69 197 HIS A C 1
ATOM 1575 O O . HIS A 1 197 ? 5.891 -1.984 -17.419 1.00 87.69 197 HIS A O 1
ATOM 1581 N N . ILE A 1 198 ? 6.694 -3.844 -16.473 1.00 89.44 198 ILE A N 1
ATOM 1582 C CA . ILE A 1 198 ? 7.871 -3.958 -17.342 1.00 89.44 198 ILE A CA 1
ATOM 1583 C C . ILE A 1 198 ? 7.453 -4.086 -18.811 1.00 89.44 198 ILE A C 1
ATOM 1585 O O . ILE A 1 198 ? 7.998 -3.388 -19.661 1.00 89.44 198 ILE A O 1
ATOM 1589 N N . ARG A 1 199 ? 6.456 -4.924 -19.131 1.00 89.81 199 ARG A N 1
ATOM 1590 C CA . ARG A 1 199 ? 5.918 -5.016 -20.501 1.00 89.81 199 ARG A CA 1
ATOM 1591 C C . ARG A 1 199 ? 5.317 -3.693 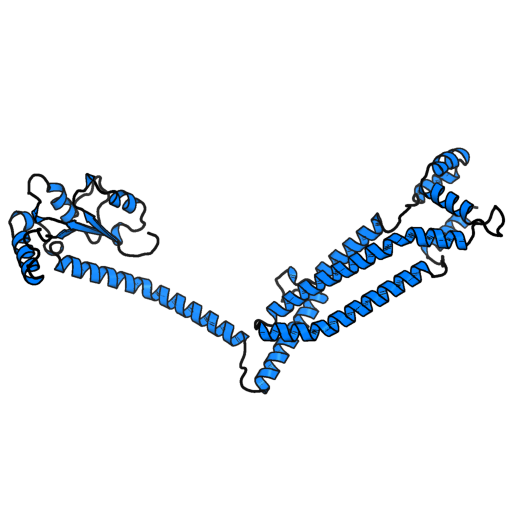-20.971 1.00 89.81 199 ARG A C 1
ATOM 1593 O O . ARG A 1 199 ? 5.517 -3.326 -22.122 1.00 89.81 199 ARG A O 1
ATOM 1600 N N . SER A 1 200 ? 4.611 -2.978 -20.098 1.00 90.62 200 SER A N 1
ATOM 1601 C CA . SER A 1 200 ? 4.072 -1.654 -20.418 1.00 90.62 200 SER A CA 1
ATOM 1602 C C . SER A 1 200 ? 5.186 -0.656 -20.742 1.00 90.62 200 SER A C 1
ATOM 1604 O O . SER A 1 200 ? 5.109 0.025 -21.761 1.00 90.62 200 SER A O 1
ATOM 1606 N N . ASN A 1 201 ? 6.249 -0.621 -19.934 1.00 90.44 201 ASN A N 1
ATOM 1607 C CA . ASN A 1 201 ? 7.405 0.248 -20.163 1.00 90.44 201 ASN A CA 1
ATOM 1608 C C . ASN A 1 201 ? 8.130 -0.100 -21.470 1.00 90.44 201 ASN A C 1
ATOM 1610 O O . ASN A 1 201 ? 8.523 0.798 -22.209 1.00 90.44 201 ASN A O 1
ATOM 1614 N N . LEU A 1 202 ? 8.273 -1.391 -21.789 1.00 90.75 202 LEU A N 1
ATOM 1615 C CA . LEU A 1 202 ? 8.866 -1.841 -23.053 1.00 90.75 202 LEU A CA 1
ATOM 1616 C C . LEU A 1 202 ? 8.007 -1.460 -24.265 1.00 90.75 202 LEU A C 1
ATOM 1618 O O . LEU A 1 202 ? 8.545 -1.034 -25.282 1.00 90.75 202 LEU A O 1
ATOM 1622 N N . ASN A 1 203 ? 6.681 -1.563 -24.158 1.00 91.88 203 ASN A N 1
ATOM 1623 C CA . ASN A 1 203 ? 5.775 -1.105 -25.213 1.00 91.88 203 ASN A CA 1
ATOM 1624 C C . ASN A 1 203 ? 5.857 0.415 -25.402 1.00 91.88 203 ASN A C 1
ATOM 1626 O O . ASN A 1 203 ? 5.805 0.908 -26.525 1.00 91.88 203 ASN A O 1
ATOM 1630 N N . GLU A 1 204 ? 5.991 1.171 -24.313 1.00 90.69 204 GLU A N 1
ATOM 1631 C CA . GLU A 1 204 ? 6.185 2.615 -24.393 1.00 90.69 204 GLU A CA 1
ATOM 1632 C C . GLU A 1 204 ? 7.520 2.963 -25.062 1.00 90.69 204 GLU A C 1
ATOM 1634 O O . GLU A 1 204 ? 7.547 3.803 -25.958 1.00 90.69 204 GLU A O 1
ATOM 1639 N N . PHE A 1 205 ? 8.602 2.266 -24.699 1.00 91.56 205 PHE A N 1
ATOM 1640 C CA . PHE A 1 205 ? 9.896 2.386 -25.370 1.00 91.56 205 PHE A CA 1
ATOM 1641 C C . PHE A 1 205 ? 9.784 2.093 -26.870 1.00 91.56 205 PHE A C 1
ATOM 1643 O O . PHE A 1 205 ? 10.253 2.892 -27.677 1.00 91.56 205 PHE A O 1
ATOM 1650 N N . TYR A 1 206 ? 9.102 1.009 -27.249 1.00 89.94 206 TYR A N 1
ATOM 1651 C CA . TYR A 1 206 ? 8.845 0.674 -28.650 1.00 89.94 206 TYR A CA 1
ATOM 1652 C C . TYR A 1 206 ? 8.130 1.816 -29.386 1.00 89.94 206 TYR A C 1
ATOM 1654 O O . TYR A 1 206 ? 8.595 2.260 -30.431 1.00 89.94 206 TYR A O 1
ATOM 1662 N N . ASN A 1 207 ? 7.062 2.366 -28.802 1.00 89.12 207 ASN A N 1
ATOM 1663 C CA . ASN A 1 207 ? 6.320 3.482 -29.393 1.00 89.12 207 ASN A CA 1
ATOM 1664 C C . ASN A 1 207 ? 7.175 4.757 -29.520 1.00 89.12 207 ASN A C 1
ATOM 1666 O O . ASN A 1 207 ? 7.031 5.513 -30.483 1.00 89.12 207 ASN A O 1
ATOM 1670 N N . CYS A 1 208 ? 8.055 5.023 -28.549 1.00 87.88 208 CYS A N 1
ATOM 1671 C CA . CYS A 1 208 ? 9.006 6.131 -28.618 1.00 87.88 208 CYS A CA 1
ATOM 1672 C C . CYS A 1 208 ? 10.041 5.918 -29.730 1.00 87.88 208 CYS A C 1
ATOM 1674 O O . CYS A 1 208 ? 10.347 6.862 -30.458 1.00 87.88 208 CYS A O 1
ATOM 1676 N N . MET A 1 209 ? 10.539 4.691 -29.895 1.00 86.19 209 MET A N 1
ATOM 1677 C CA . MET A 1 209 ? 11.478 4.334 -30.959 1.00 86.19 209 MET A CA 1
ATOM 1678 C C . MET A 1 209 ? 10.832 4.392 -32.347 1.00 86.19 209 MET A C 1
ATOM 1680 O O . MET A 1 209 ? 11.448 4.897 -33.278 1.00 86.19 209 MET A O 1
ATOM 1684 N N . GLU A 1 210 ? 9.578 3.967 -32.492 1.00 84.62 210 GLU A N 1
ATOM 1685 C CA . GLU A 1 210 ? 8.854 4.036 -33.766 1.00 84.62 210 GLU A CA 1
ATOM 1686 C C . GLU A 1 210 ? 8.625 5.489 -34.217 1.00 84.62 210 GLU A C 1
ATOM 1688 O O . GLU A 1 210 ? 8.847 5.828 -35.378 1.00 84.62 210 GLU A O 1
ATOM 1693 N N . LYS A 1 211 ? 8.219 6.371 -33.294 1.00 82.38 211 LYS A N 1
ATOM 1694 C CA . LYS A 1 211 ? 7.881 7.769 -33.617 1.00 82.38 211 LYS A CA 1
ATOM 1695 C C . LYS A 1 211 ? 9.084 8.709 -33.658 1.00 82.38 211 LYS A C 1
ATOM 1697 O O . LYS A 1 211 ? 9.048 9.700 -34.379 1.00 82.38 211 LYS A O 1
ATOM 1702 N N . GLY A 1 212 ? 10.100 8.451 -32.836 1.00 77.38 212 GLY A N 1
ATOM 1703 C CA . GLY A 1 212 ? 11.214 9.373 -32.586 1.00 77.38 212 GLY A CA 1
ATOM 1704 C C . GLY A 1 212 ? 12.602 8.754 -32.732 1.00 77.38 212 GLY A C 1
ATOM 1705 O O . GLY A 1 212 ? 13.599 9.462 -32.581 1.00 77.38 212 GLY A O 1
ATOM 1706 N N . GLY A 1 213 ? 12.698 7.457 -33.034 1.00 74.69 213 GLY A N 1
ATOM 1707 C CA . GLY A 1 213 ? 13.975 6.784 -33.269 1.00 74.69 213 GLY A CA 1
ATOM 1708 C C . GLY A 1 213 ? 14.628 7.190 -34.590 1.00 74.69 213 GLY A C 1
ATOM 1709 O O . GLY A 1 213 ? 15.836 7.076 -34.734 1.00 74.69 213 GLY A O 1
ATOM 1710 N N . ILE A 1 214 ? 13.873 7.708 -35.558 1.00 76.88 214 ILE A N 1
ATOM 1711 C CA . ILE A 1 214 ? 14.420 8.159 -36.840 1.00 76.88 214 ILE A CA 1
ATOM 1712 C C . ILE A 1 214 ? 14.173 9.661 -36.972 1.00 76.88 214 ILE A C 1
ATOM 1714 O O . ILE A 1 214 ? 13.027 10.088 -37.085 1.00 76.88 214 ILE A O 1
ATOM 1718 N N . LYS A 1 215 ? 15.242 10.472 -36.967 1.00 73.50 215 LYS A N 1
ATOM 1719 C CA . LYS A 1 215 ? 15.126 11.939 -37.084 1.00 73.50 215 LYS A CA 1
ATOM 1720 C C . LYS A 1 215 ? 14.602 12.394 -38.444 1.00 73.50 215 LYS A C 1
ATOM 1722 O O . LYS A 1 215 ? 13.751 13.276 -38.501 1.00 73.50 215 LYS A O 1
ATOM 1727 N N . PHE A 1 216 ? 15.100 11.791 -39.520 1.00 71.00 216 PHE A N 1
ATOM 1728 C CA . PHE A 1 216 ? 14.653 12.070 -40.881 1.00 71.00 216 PHE A CA 1
ATOM 1729 C C . PHE A 1 216 ? 13.987 10.818 -41.457 1.00 71.00 216 PHE A C 1
ATOM 1731 O O . PHE A 1 216 ? 14.696 9.916 -41.916 1.00 71.00 216 PHE A O 1
ATOM 1738 N N . PRO A 1 217 ? 12.648 10.697 -41.389 1.00 68.25 217 PRO A N 1
ATOM 1739 C CA . PRO A 1 217 ? 11.955 9.551 -41.959 1.00 68.25 217 PRO A CA 1
ATOM 1740 C C . PRO A 1 217 ? 12.158 9.528 -43.477 1.00 68.25 217 PRO A C 1
ATOM 1742 O O . PRO A 1 217 ? 11.927 10.522 -44.160 1.00 68.25 217 PRO A O 1
ATOM 1745 N N . PHE A 1 218 ? 12.589 8.385 -44.008 1.00 67.06 218 PHE A N 1
ATOM 1746 C CA . PHE A 1 218 ? 12.628 8.164 -45.451 1.00 67.06 218 PHE A CA 1
ATOM 1747 C C . PHE A 1 218 ? 11.242 7.740 -45.934 1.00 67.06 218 PHE A C 1
ATOM 1749 O O . PHE A 1 218 ? 10.606 6.887 -45.309 1.00 67.06 218 PHE A O 1
ATOM 1756 N N . ASN A 1 219 ? 10.781 8.292 -47.057 1.00 59.50 219 ASN A N 1
ATOM 1757 C CA . ASN A 1 219 ? 9.538 7.843 -47.680 1.00 59.50 219 ASN A CA 1
ATOM 1758 C C . ASN A 1 219 ? 9.616 6.338 -48.004 1.00 59.50 219 ASN A C 1
ATOM 1760 O O . ASN A 1 219 ? 10.607 5.844 -48.545 1.00 59.50 219 ASN A O 1
ATOM 1764 N N . THR A 1 220 ? 8.581 5.590 -47.620 1.00 52.94 220 THR A N 1
ATOM 1765 C CA . THR A 1 220 ? 8.514 4.126 -47.717 1.00 52.94 220 THR A CA 1
ATOM 1766 C C . THR A 1 220 ? 8.544 3.627 -49.174 1.00 52.94 220 THR A C 1
ATOM 1768 O O . THR A 1 220 ? 8.087 4.321 -50.086 1.00 52.94 220 THR A O 1
ATOM 1771 N N . PRO A 1 221 ? 9.037 2.393 -49.418 1.00 47.41 221 PRO A N 1
ATOM 1772 C CA . PRO A 1 221 ? 9.333 1.882 -50.760 1.00 47.41 221 PRO A CA 1
ATOM 1773 C C . PRO A 1 221 ? 8.137 1.795 -51.716 1.00 47.41 221 PRO A C 1
ATOM 1775 O O . PRO A 1 221 ? 8.359 1.867 -52.919 1.00 47.41 221 PRO A O 1
ATOM 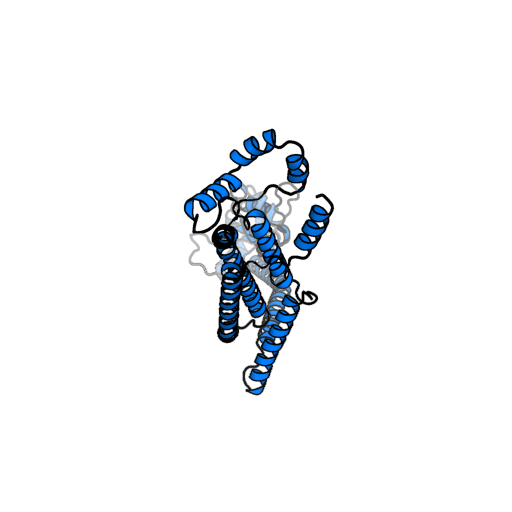1778 N N . ASN A 1 222 ? 6.893 1.726 -51.226 1.00 44.28 222 ASN A N 1
ATOM 1779 C CA . ASN A 1 222 ? 5.711 1.677 -52.098 1.00 44.28 222 ASN A CA 1
ATOM 1780 C C . ASN A 1 222 ? 5.492 2.972 -52.897 1.00 44.28 222 ASN A C 1
ATOM 1782 O O . ASN A 1 222 ? 4.904 2.915 -53.972 1.00 44.28 222 ASN A O 1
ATOM 1786 N N . SER A 1 223 ? 5.997 4.117 -52.422 1.00 46.34 223 SER A N 1
ATOM 1787 C CA . SER A 1 223 ? 6.029 5.343 -53.230 1.00 46.34 223 SER A CA 1
ATOM 1788 C C . SER A 1 223 ? 7.225 5.369 -54.179 1.00 46.34 223 SER A C 1
ATOM 1790 O O . SER A 1 223 ? 7.147 5.997 -55.229 1.00 46.34 223 SER A O 1
ATOM 1792 N N . ILE A 1 224 ? 8.325 4.680 -53.858 1.00 46.88 224 ILE A N 1
ATOM 1793 C CA . ILE A 1 224 ? 9.545 4.709 -54.677 1.00 46.88 224 ILE A CA 1
ATOM 1794 C C . ILE A 1 224 ? 9.393 3.847 -55.935 1.00 46.88 224 ILE A C 1
ATOM 1796 O O . ILE A 1 224 ? 9.881 4.228 -56.992 1.00 46.88 224 ILE A O 1
ATOM 1800 N N . THR A 1 225 ? 8.633 2.749 -55.888 1.00 47.25 225 THR A N 1
ATOM 1801 C CA . THR A 1 225 ? 8.352 1.938 -57.087 1.00 47.25 225 THR A CA 1
ATOM 1802 C C . THR A 1 225 ? 7.601 2.735 -58.164 1.00 47.25 225 THR A C 1
ATOM 1804 O O . THR A 1 225 ? 7.877 2.566 -59.346 1.00 47.25 225 THR A O 1
ATOM 1807 N N . SER A 1 226 ? 6.726 3.671 -57.772 1.00 46.56 226 SER A N 1
ATOM 1808 C CA . SER A 1 226 ? 6.098 4.637 -58.690 1.00 46.56 226 SER A CA 1
ATOM 1809 C C . SER A 1 226 ? 6.997 5.818 -59.091 1.00 46.56 226 SER A C 1
ATOM 1811 O O . SER A 1 226 ? 6.693 6.502 -60.061 1.00 46.56 226 SER A O 1
ATOM 1813 N N . LEU A 1 227 ? 8.096 6.066 -58.368 1.00 47.34 227 LEU A N 1
ATOM 1814 C CA . LEU A 1 227 ? 9.058 7.148 -58.630 1.00 47.34 227 LEU A CA 1
ATOM 1815 C C . LEU A 1 227 ? 10.194 6.735 -59.586 1.00 47.34 227 LEU A C 1
ATOM 1817 O O . LEU A 1 227 ? 10.994 7.574 -59.963 1.00 47.34 227 LEU A O 1
ATOM 1821 N N . PHE A 1 228 ? 10.295 5.471 -59.999 1.00 48.25 228 PHE A N 1
ATOM 1822 C CA . PHE A 1 228 ? 11.258 5.058 -61.035 1.00 48.25 228 PHE A CA 1
ATOM 1823 C C . PHE A 1 228 ? 10.647 4.997 -62.444 1.00 48.25 228 PHE A C 1
ATOM 1825 O O . PHE A 1 228 ? 11.342 4.645 -63.391 1.00 48.25 228 PHE A O 1
ATOM 1832 N N . LEU A 1 229 ? 9.358 5.324 -62.588 1.00 50.94 229 LEU A N 1
ATOM 1833 C CA . LEU A 1 229 ? 8.637 5.278 -63.864 1.00 50.94 229 LEU A CA 1
ATOM 1834 C C . LEU A 1 229 ? 8.717 6.589 -64.668 1.00 50.94 229 LEU A C 1
ATOM 1836 O O . LEU A 1 229 ? 8.480 6.547 -65.869 1.00 50.94 229 LEU A O 1
ATOM 1840 N N . ASP A 1 230 ? 9.047 7.726 -64.039 1.00 48.91 230 ASP A N 1
ATOM 1841 C CA . ASP A 1 230 ? 9.049 9.039 -64.704 1.00 48.91 230 ASP A CA 1
ATOM 1842 C C . ASP A 1 230 ? 10.119 9.976 -64.097 1.00 48.91 230 ASP A C 1
ATOM 1844 O O . ASP A 1 230 ? 9.884 10.650 -63.095 1.00 48.91 230 ASP A O 1
ATOM 1848 N N . GLU A 1 231 ? 11.338 9.981 -64.656 1.00 51.38 231 GLU A N 1
ATOM 1849 C CA . GLU A 1 231 ? 12.536 10.602 -64.051 1.00 51.38 231 GLU A CA 1
ATOM 1850 C C . GLU A 1 231 ? 12.397 12.103 -63.734 1.00 51.38 231 GLU A C 1
ATOM 1852 O O . GLU A 1 231 ? 13.009 12.585 -62.785 1.00 51.38 231 GLU A O 1
ATOM 1857 N N . THR A 1 232 ? 11.603 12.868 -64.483 1.00 53.62 232 THR A N 1
ATOM 1858 C CA . THR A 1 232 ? 11.567 14.340 -64.377 1.00 53.62 232 THR A CA 1
ATOM 1859 C C . THR A 1 232 ? 10.708 14.855 -63.218 1.00 53.62 232 THR A C 1
ATOM 1861 O O . THR A 1 232 ? 11.108 15.788 -62.524 1.00 53.62 232 THR A O 1
ATOM 1864 N N . VAL A 1 233 ? 9.568 14.215 -62.938 1.00 53.09 233 VAL A N 1
ATOM 1865 C CA . VAL A 1 233 ? 8.639 14.587 -61.843 1.00 53.09 233 VAL A CA 1
ATOM 1866 C C . VAL A 1 233 ? 9.205 14.217 -60.462 1.00 53.09 233 VAL A C 1
ATOM 1868 O O . VAL A 1 233 ? 8.783 14.725 -59.418 1.00 53.09 233 VAL A O 1
ATOM 1871 N N . VAL A 1 234 ? 10.178 13.312 -60.454 1.00 57.66 234 VAL A N 1
ATOM 1872 C CA . VAL A 1 234 ? 10.782 12.707 -59.267 1.00 57.66 234 VAL A CA 1
ATOM 1873 C C . VAL A 1 234 ? 11.789 13.661 -58.636 1.00 57.66 234 VAL A C 1
ATOM 1875 O O . VAL A 1 234 ? 11.713 13.910 -57.432 1.00 57.66 234 VAL A O 1
ATOM 1878 N N . TRP A 1 235 ? 12.657 14.283 -59.439 1.00 55.97 235 TRP A N 1
ATOM 1879 C CA . TRP A 1 235 ? 13.650 15.237 -58.938 1.00 55.97 235 TRP A CA 1
ATOM 1880 C C . TRP A 1 235 ? 13.008 16.472 -58.296 1.00 55.97 235 TRP A C 1
ATOM 1882 O O . TRP A 1 235 ? 13.411 16.832 -57.197 1.00 55.97 235 TRP A O 1
ATOM 1892 N N . GLU A 1 236 ? 11.937 17.037 -58.869 1.00 59.94 236 GLU A N 1
ATOM 1893 C CA . GLU A 1 236 ? 11.237 18.196 -58.278 1.00 59.94 236 GLU A CA 1
ATOM 1894 C C . GLU A 1 236 ? 10.596 17.908 -56.908 1.00 59.94 236 GLU A C 1
ATOM 1896 O O . GLU A 1 236 ? 10.467 18.809 -56.072 1.00 59.94 236 GLU A O 1
ATOM 1901 N N . LYS A 1 237 ? 10.153 16.666 -56.668 1.00 62.25 237 LYS A N 1
ATOM 1902 C CA . LYS A 1 237 ? 9.576 16.251 -55.378 1.00 62.25 237 LYS A CA 1
ATOM 1903 C C . LYS A 1 237 ? 10.652 15.900 -54.356 1.00 62.25 237 LYS A C 1
ATOM 1905 O O . LYS A 1 237 ? 10.499 16.248 -53.188 1.00 62.25 237 LYS A O 1
ATOM 1910 N N . LEU A 1 238 ? 11.732 15.248 -54.786 1.00 62.16 238 LEU A N 1
ATOM 1911 C CA . LEU A 1 238 ? 12.873 14.918 -53.931 1.00 62.16 238 LEU A CA 1
ATOM 1912 C C . LEU A 1 238 ? 13.685 16.155 -53.527 1.00 62.16 238 LEU A C 1
ATOM 1914 O O . LEU A 1 238 ? 14.165 16.224 -52.401 1.00 62.16 238 LEU A O 1
ATOM 1918 N N . GLU A 1 239 ? 13.796 17.155 -54.399 1.00 61.62 239 GLU A N 1
ATOM 1919 C CA . GLU A 1 239 ? 14.509 18.410 -54.126 1.00 61.62 239 GLU A CA 1
ATOM 1920 C C . GLU A 1 239 ? 13.813 19.265 -53.053 1.00 61.62 239 GLU A C 1
ATOM 1922 O O . GLU A 1 239 ? 14.450 20.081 -52.391 1.00 61.62 239 GLU A O 1
ATOM 1927 N N . LYS A 1 240 ? 12.513 19.035 -52.824 1.00 67.56 240 LYS A N 1
ATOM 1928 C CA . LYS A 1 240 ? 11.718 19.690 -51.772 1.00 67.56 240 LYS A CA 1
ATOM 1929 C C . LYS A 1 240 ? 11.647 18.891 -50.467 1.00 67.56 240 LYS A C 1
ATOM 1931 O O . LYS A 1 240 ? 11.121 19.407 -49.481 1.00 67.56 240 LYS A O 1
ATOM 1936 N N . ASP A 1 241 ? 12.142 17.653 -50.440 1.00 74.19 241 ASP A N 1
ATOM 1937 C CA . ASP A 1 241 ? 12.077 16.799 -49.256 1.00 74.19 241 ASP A CA 1
ATOM 1938 C C . ASP A 1 241 ? 13.218 17.151 -48.274 1.00 74.19 241 ASP A C 1
ATOM 1940 O O . ASP A 1 241 ? 14.401 17.080 -48.635 1.00 74.19 241 ASP A O 1
ATOM 1944 N N . PRO A 1 242 ? 12.903 17.513 -47.014 1.00 74.81 242 PRO A N 1
ATOM 1945 C CA . PRO A 1 242 ? 13.905 17.883 -46.018 1.00 74.81 242 PRO A CA 1
ATOM 1946 C C . PRO A 1 242 ? 14.945 16.784 -45.751 1.00 74.81 242 PRO A C 1
ATOM 1948 O O . PRO A 1 242 ? 16.093 17.112 -45.443 1.00 74.81 242 PRO A O 1
ATOM 1951 N N . ALA A 1 243 ? 14.592 15.500 -45.897 1.00 74.44 243 ALA A N 1
ATOM 1952 C CA . ALA A 1 243 ? 15.531 14.394 -45.711 1.00 74.44 243 ALA A CA 1
ATOM 1953 C C . ALA A 1 243 ? 16.595 14.352 -46.823 1.00 74.44 243 ALA A C 1
ATOM 1955 O O . ALA A 1 243 ? 17.774 14.114 -46.556 1.00 74.44 243 ALA A O 1
ATOM 1956 N N . TYR A 1 244 ? 16.211 14.636 -48.068 1.00 74.69 244 TYR A N 1
ATOM 1957 C CA . TYR A 1 244 ? 17.131 14.620 -49.206 1.00 74.69 244 TYR A CA 1
ATOM 1958 C C . TYR A 1 244 ? 17.979 15.888 -49.290 1.00 74.69 244 TYR A C 1
ATOM 1960 O O . TYR A 1 244 ? 19.173 15.795 -49.581 1.00 74.69 244 TYR A O 1
ATOM 1968 N N . ILE A 1 245 ? 17.421 17.050 -48.930 1.00 78.38 245 ILE A N 1
ATOM 1969 C CA . ILE A 1 245 ? 18.194 18.291 -48.751 1.00 78.38 245 ILE A CA 1
ATOM 1970 C C . ILE A 1 245 ? 19.281 18.089 -47.684 1.00 78.38 245 ILE A C 1
ATOM 1972 O O . ILE A 1 245 ? 20.430 18.496 -47.872 1.00 78.38 245 ILE A O 1
ATOM 1976 N N . TRP A 1 246 ? 18.941 17.426 -46.573 1.00 81.31 246 TRP A N 1
ATOM 1977 C CA . TRP A 1 246 ? 19.892 17.080 -45.516 1.00 81.31 246 TRP A CA 1
ATOM 1978 C C . TRP A 1 246 ? 21.018 16.163 -46.018 1.00 81.31 246 TRP A C 1
ATOM 1980 O O . TRP A 1 246 ? 22.193 16.481 -45.810 1.00 81.31 246 TRP A O 1
ATOM 1990 N N . ILE A 1 247 ? 20.683 15.086 -46.740 1.00 80.12 247 ILE A N 1
ATOM 1991 C CA . ILE A 1 247 ? 21.677 14.183 -47.344 1.00 80.12 247 ILE A CA 1
ATOM 1992 C C . ILE A 1 247 ? 22.588 14.943 -48.308 1.00 80.12 247 ILE A C 1
ATOM 1994 O O . ILE A 1 247 ? 23.810 14.815 -48.230 1.00 80.12 247 ILE A O 1
ATOM 1998 N N . TRP A 1 248 ? 22.020 15.760 -49.195 1.00 75.62 248 TRP A N 1
ATOM 1999 C CA . TRP A 1 248 ? 22.783 16.507 -50.192 1.00 75.62 248 TRP A CA 1
ATOM 2000 C C . TRP A 1 248 ? 23.733 17.523 -49.544 1.00 75.62 248 TRP A C 1
ATOM 2002 O O . TRP A 1 248 ? 24.903 17.626 -49.924 1.00 75.62 248 TRP A O 1
ATOM 2012 N N . LYS A 1 249 ? 23.281 18.215 -48.491 1.00 79.94 249 LYS A N 1
ATOM 2013 C CA . LYS A 1 249 ? 24.124 19.108 -47.685 1.00 79.94 249 LYS A CA 1
ATOM 2014 C C . LYS A 1 249 ? 25.274 18.359 -47.006 1.00 79.94 249 LYS A C 1
ATOM 2016 O O . LYS A 1 249 ? 26.393 18.871 -46.959 1.00 79.94 249 LYS A O 1
ATOM 2021 N N . ALA A 1 250 ? 25.036 17.149 -46.502 1.00 79.12 250 ALA A N 1
ATOM 2022 C CA . ALA A 1 250 ? 26.095 16.318 -45.933 1.00 79.12 250 ALA A CA 1
ATOM 2023 C C . ALA A 1 250 ? 27.085 15.841 -47.012 1.00 79.12 250 ALA A C 1
ATOM 2025 O O . ALA A 1 250 ? 28.295 15.928 -46.826 1.00 79.12 250 ALA A O 1
ATOM 2026 N N . MET A 1 251 ? 26.602 15.410 -48.178 1.00 74.25 251 MET A N 1
ATOM 2027 C CA . MET A 1 251 ? 27.461 14.977 -49.287 1.00 74.25 251 MET A CA 1
ATOM 2028 C C . MET A 1 251 ? 28.359 16.104 -49.812 1.00 74.25 251 MET A C 1
ATOM 2030 O O . MET A 1 251 ? 29.534 15.873 -50.088 1.00 74.25 251 MET A O 1
ATOM 2034 N N . THR A 1 252 ? 27.832 17.324 -49.926 1.00 74.94 252 THR A N 1
ATOM 2035 C CA . THR A 1 252 ? 28.597 18.497 -50.381 1.00 74.94 252 THR A CA 1
ATOM 2036 C C . THR A 1 252 ? 29.610 18.980 -49.345 1.00 74.94 252 THR A C 1
ATOM 2038 O O . THR A 1 252 ? 30.732 19.321 -49.712 1.00 74.94 252 THR A O 1
ATOM 2041 N N . SER A 1 253 ? 29.251 18.963 -48.058 1.00 75.94 253 SER A N 1
ATOM 2042 C CA . SER A 1 253 ? 30.112 19.461 -46.973 1.00 75.94 253 SER A CA 1
ATOM 2043 C C . SER A 1 253 ? 31.286 18.531 -46.646 1.00 75.94 253 SER A C 1
ATOM 2045 O O . SER A 1 253 ? 32.343 19.001 -46.240 1.00 75.94 253 SER A O 1
ATOM 2047 N N . TYR A 1 254 ? 31.114 17.219 -46.824 1.00 68.75 254 TYR A N 1
ATOM 2048 C CA . TYR A 1 254 ? 32.104 16.198 -46.451 1.00 68.75 254 TYR A CA 1
ATOM 2049 C C . TYR A 1 254 ? 32.769 15.532 -47.669 1.00 68.75 254 TYR A C 1
ATOM 2051 O O . TYR A 1 254 ? 33.323 14.435 -47.568 1.00 68.75 254 TYR A O 1
ATOM 2059 N N . ARG A 1 255 ? 32.721 16.188 -48.835 1.00 65.94 255 ARG A N 1
ATOM 2060 C CA . ARG A 1 255 ? 33.305 15.694 -50.088 1.00 65.94 255 ARG A CA 1
ATOM 2061 C C . ARG A 1 255 ? 34.833 15.591 -49.976 1.00 65.94 255 ARG A C 1
ATOM 2063 O O . ARG A 1 255 ? 35.520 16.597 -49.828 1.00 65.94 255 ARG A O 1
ATOM 2070 N N . GLY A 1 256 ? 35.353 14.364 -50.043 1.00 67.25 256 GLY A N 1
ATOM 2071 C CA . GLY A 1 256 ? 36.783 14.047 -49.947 1.00 67.25 256 GLY A CA 1
ATOM 2072 C C . GLY A 1 256 ? 37.428 13.687 -51.292 1.00 67.25 256 GLY A C 1
ATOM 2073 O O . GLY A 1 256 ? 37.158 14.311 -52.312 1.00 67.25 256 GLY A O 1
ATOM 2074 N N . LYS A 1 257 ? 38.282 12.654 -51.300 1.00 62.72 257 LYS A N 1
ATOM 2075 C CA . LYS A 1 257 ? 39.063 12.189 -52.471 1.00 62.72 257 LYS A CA 1
ATOM 2076 C C . LYS A 1 257 ? 38.271 11.357 -53.499 1.00 62.72 257 LYS A C 1
ATOM 2078 O O . LYS A 1 257 ? 38.872 10.728 -54.364 1.00 62.72 257 LYS A O 1
ATOM 2083 N N . GLU A 1 258 ? 36.953 11.290 -53.380 1.00 62.81 258 GLU A N 1
ATOM 2084 C CA . GLU A 1 258 ? 36.113 10.357 -54.141 1.00 62.81 258 GLU A CA 1
ATOM 2085 C C . GLU A 1 258 ? 35.601 10.961 -55.454 1.00 62.81 258 GLU A C 1
ATOM 2087 O O . GLU A 1 258 ? 35.477 12.182 -55.592 1.00 62.81 258 GLU A O 1
ATOM 2092 N N . GLN A 1 259 ? 35.297 10.102 -56.434 1.00 59.84 259 GLN A N 1
ATOM 2093 C CA . GLN A 1 259 ? 34.711 10.543 -57.700 1.00 59.84 259 GLN A CA 1
ATOM 2094 C C . GLN A 1 259 ? 33.262 11.005 -57.510 1.00 59.84 259 GLN A C 1
ATOM 2096 O O . GLN A 1 259 ? 32.543 10.495 -56.658 1.00 59.84 259 GLN A O 1
ATOM 2101 N N . SER A 1 260 ? 32.803 11.939 -58.350 1.00 55.88 260 SER A N 1
ATOM 2102 C CA . SER A 1 260 ? 31.471 12.568 -58.258 1.00 55.88 260 SER A CA 1
ATOM 2103 C C . SER A 1 260 ? 30.278 11.598 -58.251 1.00 55.88 260 SER A C 1
ATOM 2105 O O . SER A 1 260 ? 29.183 12.006 -57.881 1.00 55.88 260 SER A O 1
ATOM 2107 N N . HIS A 1 261 ? 30.477 10.343 -58.660 1.00 57.91 261 HIS A N 1
ATOM 2108 C CA . HIS A 1 261 ? 29.437 9.314 -58.754 1.00 57.91 261 HIS A CA 1
ATOM 2109 C C . HIS A 1 261 ? 29.429 8.334 -57.567 1.00 57.91 261 HIS A C 1
ATOM 2111 O O . HIS A 1 261 ? 28.543 7.485 -57.486 1.00 57.91 261 HIS A O 1
ATOM 2117 N N . GLU A 1 262 ? 30.390 8.430 -56.642 1.00 60.66 262 GLU A N 1
ATOM 2118 C CA . GLU A 1 262 ? 30.490 7.538 -55.486 1.00 60.66 262 GLU A CA 1
ATOM 2119 C C . GLU A 1 262 ? 30.109 8.258 -54.190 1.00 60.66 262 GLU A C 1
ATOM 2121 O O . GLU A 1 262 ? 30.510 9.390 -53.928 1.00 60.66 262 GLU A O 1
ATOM 2126 N N . VAL A 1 263 ? 29.297 7.588 -53.367 1.00 63.47 263 VAL A N 1
ATOM 2127 C CA . VAL A 1 263 ? 28.924 8.090 -52.041 1.00 63.47 263 VAL A CA 1
ATOM 2128 C C . VAL A 1 263 ? 29.851 7.491 -50.994 1.00 63.47 263 VAL A C 1
ATOM 2130 O O . VAL A 1 263 ? 29.776 6.280 -50.726 1.00 63.47 263 VAL A O 1
ATOM 2133 N N . SER A 1 264 ? 30.627 8.361 -50.349 1.00 67.69 264 SER A N 1
ATOM 2134 C CA . SER A 1 264 ? 31.581 8.005 -49.303 1.00 67.69 264 SER A CA 1
ATOM 2135 C C . SER A 1 264 ? 30.995 7.147 -48.208 1.00 67.69 264 SER A C 1
ATOM 2137 O O . SER A 1 264 ? 29.899 7.408 -47.697 1.00 67.69 264 SER A O 1
ATOM 2139 N N . LEU A 1 265 ? 31.778 6.160 -47.778 1.00 71.12 265 LEU A N 1
ATOM 2140 C CA . LEU A 1 265 ? 31.496 5.434 -46.549 1.00 71.12 265 LEU A CA 1
ATOM 2141 C C . LEU A 1 265 ? 31.475 6.395 -45.350 1.00 71.12 265 LEU A C 1
ATOM 2143 O O . LEU A 1 265 ? 30.595 6.280 -44.506 1.00 71.12 265 LEU A O 1
ATOM 2147 N N . SER A 1 266 ? 32.346 7.407 -45.336 1.00 72.44 266 SER A N 1
ATOM 2148 C CA . SER A 1 266 ? 32.424 8.412 -44.268 1.00 72.44 266 SER A CA 1
ATOM 2149 C C . SER A 1 266 ? 31.148 9.249 -44.155 1.00 72.44 266 SER A C 1
ATOM 2151 O O . SER A 1 266 ? 30.664 9.501 -43.054 1.00 72.44 266 SER A O 1
ATOM 2153 N N . VAL A 1 267 ? 30.559 9.636 -45.29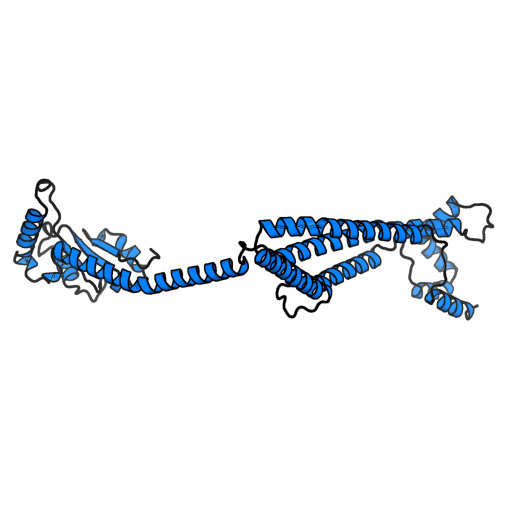3 1.00 76.69 267 VAL A N 1
ATOM 2154 C CA . VAL A 1 267 ? 29.286 10.377 -45.328 1.00 76.69 267 VAL A CA 1
ATOM 2155 C C . VAL A 1 267 ? 28.136 9.491 -44.848 1.00 76.69 267 VAL A C 1
ATOM 2157 O O . VAL A 1 267 ? 27.306 9.946 -44.067 1.00 76.69 267 VAL A O 1
ATOM 2160 N N . LYS A 1 268 ? 28.104 8.211 -45.246 1.00 76.75 268 LYS A N 1
ATOM 2161 C CA . LYS A 1 268 ? 27.090 7.247 -44.778 1.00 76.75 268 LYS A CA 1
ATOM 2162 C C . LYS A 1 268 ? 27.160 7.038 -43.266 1.00 76.75 268 LYS A C 1
ATOM 2164 O O . LYS A 1 268 ? 26.121 7.065 -42.612 1.00 76.75 268 LYS A O 1
ATOM 2169 N N . THR A 1 269 ? 28.362 6.886 -42.713 1.00 76.12 269 THR A N 1
ATOM 2170 C CA . THR A 1 269 ? 28.567 6.760 -41.265 1.00 76.12 269 THR A CA 1
ATOM 2171 C C . THR A 1 269 ? 28.123 8.022 -40.531 1.00 76.12 269 THR A C 1
ATOM 2173 O O . THR A 1 269 ? 27.428 7.929 -39.526 1.00 76.12 269 THR A O 1
ATOM 2176 N N . LEU A 1 270 ? 28.440 9.212 -41.048 1.00 79.31 270 LEU A N 1
ATOM 2177 C CA . LEU A 1 270 ? 28.000 10.468 -40.437 1.00 79.31 270 LEU A CA 1
ATOM 2178 C C . LEU A 1 270 ? 26.472 10.621 -40.445 1.00 79.31 270 LEU A C 1
ATOM 2180 O O . LEU A 1 270 ? 25.885 10.987 -39.427 1.00 79.31 270 LEU A O 1
ATOM 2184 N N . LEU A 1 271 ? 25.831 10.344 -41.583 1.00 81.88 271 LEU A N 1
ATOM 2185 C CA . LEU A 1 271 ? 24.375 10.396 -41.712 1.00 81.88 271 LEU A CA 1
ATOM 2186 C C . LEU A 1 271 ? 23.707 9.413 -40.744 1.00 81.88 271 LEU A C 1
ATOM 2188 O O . LEU A 1 271 ? 22.722 9.766 -40.103 1.00 81.88 271 LEU A O 1
ATOM 2192 N N . TRP A 1 272 ? 24.278 8.217 -40.580 1.00 81.31 272 TRP A N 1
ATOM 2193 C CA . TRP A 1 272 ? 23.816 7.236 -39.600 1.00 81.31 272 TRP A CA 1
ATOM 2194 C C . TRP A 1 272 ? 23.928 7.744 -38.160 1.00 81.31 272 TRP A C 1
ATOM 2196 O O . TRP A 1 272 ? 22.932 7.737 -37.440 1.00 81.31 272 TRP A O 1
ATOM 2206 N N . LYS A 1 273 ? 25.091 8.281 -37.763 1.00 81.50 273 LYS A N 1
ATOM 2207 C CA . LYS A 1 273 ? 25.289 8.879 -36.429 1.00 81.50 273 LYS A CA 1
ATOM 2208 C C . LYS A 1 273 ? 24.264 9.978 -36.140 1.00 81.50 273 LYS A C 1
ATOM 2210 O O . LYS A 1 273 ? 23.667 10.030 -35.067 1.00 81.50 273 LYS A O 1
ATOM 2215 N N . GLN A 1 274 ? 24.010 10.844 -37.121 1.00 81.31 274 GLN A N 1
ATOM 2216 C CA . GLN A 1 274 ? 23.000 11.894 -36.994 1.00 81.31 274 GLN A CA 1
ATOM 2217 C C . GLN A 1 274 ? 21.582 11.319 -36.871 1.00 81.31 274 GLN A C 1
ATOM 2219 O O . GLN A 1 274 ? 20.810 11.819 -36.054 1.00 81.31 274 GLN A O 1
ATOM 2224 N N . GLN A 1 275 ? 21.256 10.252 -37.602 1.00 80.81 275 GLN A N 1
ATOM 2225 C CA . GLN A 1 275 ? 19.954 9.582 -37.539 1.00 80.81 275 GLN A CA 1
ATOM 2226 C C . GLN A 1 275 ? 19.696 8.929 -36.168 1.00 80.81 275 GLN A C 1
ATOM 2228 O O . GLN A 1 275 ? 18.604 9.079 -35.626 1.00 80.81 275 GLN A O 1
ATOM 2233 N N . VAL A 1 276 ? 20.710 8.259 -35.608 1.00 83.56 276 VAL A N 1
ATOM 2234 C CA . VAL A 1 276 ? 20.652 7.462 -34.363 1.00 83.56 276 VAL A CA 1
ATOM 2235 C C . VAL A 1 276 ? 20.796 8.310 -33.097 1.00 83.56 276 VAL A C 1
ATOM 2237 O O . VAL A 1 276 ? 20.469 7.866 -32.003 1.00 83.56 276 VAL A O 1
ATOM 2240 N N . SER A 1 277 ? 21.196 9.575 -33.216 1.00 82.25 277 SER A N 1
ATOM 2241 C CA . SER A 1 277 ? 21.417 10.464 -32.063 1.00 82.25 277 SER A CA 1
ATOM 2242 C C . SER A 1 277 ? 20.206 10.695 -31.136 1.00 82.25 277 SER A C 1
ATOM 2244 O O . SER A 1 277 ? 20.368 11.280 -30.069 1.00 82.25 277 SER A O 1
ATOM 2246 N N . SER A 1 278 ? 18.984 10.286 -31.505 1.00 84.81 278 SER A N 1
ATOM 2247 C CA . SER A 1 278 ? 17.832 10.287 -30.586 1.00 84.81 278 SER A CA 1
ATOM 2248 C C . SER A 1 278 ? 17.722 9.025 -29.718 1.00 84.81 278 SER A C 1
ATOM 2250 O O . SER A 1 278 ? 17.028 9.060 -28.701 1.00 84.81 278 SER A O 1
ATOM 2252 N N . TRP A 1 279 ? 18.398 7.929 -30.078 1.00 88.56 279 TRP A N 1
ATOM 2253 C CA . TRP A 1 279 ? 18.284 6.632 -29.401 1.00 88.56 279 TRP A CA 1
ATOM 2254 C C . TRP A 1 279 ? 18.830 6.680 -27.983 1.00 88.56 279 TRP A C 1
ATOM 2256 O O . TRP A 1 279 ? 18.206 6.123 -27.086 1.00 88.56 279 TRP A O 1
ATOM 2266 N N . GLU A 1 280 ? 19.931 7.402 -27.767 1.00 87.88 280 GLU A N 1
ATOM 2267 C CA . GLU A 1 280 ? 20.537 7.577 -26.448 1.00 87.88 280 GLU A CA 1
ATOM 2268 C C . GLU A 1 280 ? 19.511 8.107 -25.432 1.00 87.88 280 GLU A C 1
ATOM 2270 O O . GLU A 1 280 ? 19.230 7.464 -24.420 1.00 87.88 280 GLU A O 1
ATOM 2275 N N . GLY A 1 281 ? 18.869 9.238 -25.738 1.00 88.81 281 GLY A N 1
ATOM 2276 C CA . GLY A 1 281 ? 17.881 9.846 -24.844 1.00 88.81 281 GLY A CA 1
ATOM 2277 C C . GLY A 1 281 ? 16.653 8.961 -24.605 1.00 88.81 281 GLY A C 1
ATOM 2278 O O . GLY A 1 281 ? 16.153 8.884 -23.481 1.00 88.81 281 GLY A O 1
ATOM 2279 N N . ILE A 1 282 ? 16.170 8.265 -25.642 1.00 89.31 282 ILE A N 1
ATOM 2280 C CA . ILE A 1 282 ? 15.013 7.364 -25.529 1.00 89.31 282 ILE A CA 1
ATOM 2281 C C . ILE A 1 282 ? 15.364 6.142 -24.667 1.00 89.31 282 ILE A C 1
ATOM 2283 O O . ILE A 1 282 ? 14.576 5.759 -23.797 1.00 89.31 282 ILE A O 1
ATOM 2287 N N . ALA A 1 283 ? 16.545 5.558 -24.866 1.00 90.56 283 ALA A N 1
ATOM 2288 C CA . ALA A 1 283 ? 16.987 4.373 -24.146 1.00 90.56 283 ALA A CA 1
ATOM 2289 C C . ALA A 1 283 ? 17.273 4.666 -22.666 1.00 90.56 283 ALA A C 1
ATOM 2291 O O . ALA A 1 283 ? 16.794 3.931 -21.800 1.00 90.56 283 ALA A O 1
ATOM 2292 N N . TYR A 1 284 ? 17.950 5.777 -22.349 1.00 91.31 284 TYR A N 1
ATOM 2293 C CA . TYR A 1 284 ? 18.163 6.185 -20.955 1.00 91.31 284 TYR A CA 1
ATOM 2294 C C . TYR A 1 284 ? 16.848 6.493 -20.229 1.00 91.31 284 TYR A C 1
ATOM 2296 O O . TYR A 1 284 ? 16.676 6.097 -19.076 1.00 91.31 284 TYR A O 1
ATOM 2304 N N . ASN A 1 285 ? 15.885 7.135 -20.898 1.00 91.94 285 ASN A N 1
ATOM 2305 C CA . ASN A 1 285 ? 14.560 7.374 -20.320 1.00 91.94 285 ASN A CA 1
ATOM 2306 C C . ASN A 1 285 ? 13.816 6.053 -20.045 1.00 91.94 285 ASN A C 1
ATOM 2308 O O . ASN A 1 285 ? 13.221 5.877 -18.981 1.00 91.94 285 ASN A O 1
ATOM 2312 N N . ALA A 1 286 ? 13.885 5.088 -20.966 1.00 91.19 286 ALA A N 1
ATOM 2313 C CA . ALA A 1 286 ? 13.296 3.767 -20.757 1.00 91.19 286 ALA A CA 1
ATOM 2314 C C . ALA A 1 286 ? 13.935 3.026 -19.572 1.00 91.19 286 ALA A C 1
ATOM 2316 O O . ALA A 1 286 ? 13.215 2.467 -18.740 1.00 91.19 286 ALA A O 1
ATOM 2317 N N . LEU A 1 287 ? 15.265 3.083 -19.444 1.00 91.75 287 LEU A N 1
ATOM 2318 C CA . LEU A 1 287 ? 15.986 2.519 -18.304 1.00 91.75 287 LEU A CA 1
ATOM 2319 C C . LEU A 1 287 ? 15.568 3.191 -16.984 1.00 91.75 287 LEU A C 1
ATOM 2321 O O . LEU A 1 287 ? 15.309 2.509 -15.993 1.00 91.75 287 LEU A O 1
ATOM 2325 N N . GLN A 1 288 ? 15.422 4.518 -16.974 1.00 91.81 288 GLN A N 1
ATOM 2326 C CA . GLN A 1 288 ? 14.974 5.262 -15.796 1.00 91.81 288 GLN A CA 1
ATOM 2327 C C . GLN A 1 288 ? 13.548 4.873 -15.380 1.00 91.81 288 GLN A C 1
ATOM 2329 O O . GLN A 1 288 ? 13.285 4.662 -14.196 1.00 91.81 288 GLN A O 1
ATOM 2334 N N . LYS A 1 289 ? 12.624 4.722 -16.336 1.00 90.31 289 LYS A N 1
ATOM 2335 C CA . LYS A 1 289 ? 11.256 4.241 -16.067 1.00 90.31 289 LYS A CA 1
ATOM 2336 C C . LYS A 1 289 ? 11.229 2.809 -15.543 1.00 90.31 289 LYS A C 1
ATOM 2338 O O . LYS A 1 289 ? 10.419 2.466 -14.680 1.00 90.31 289 LYS A O 1
ATOM 2343 N N . PHE A 1 290 ? 12.115 1.959 -16.054 1.00 90.56 290 PHE A N 1
ATOM 2344 C CA . PHE A 1 290 ? 12.279 0.606 -15.543 1.00 90.56 290 PHE A CA 1
ATOM 2345 C C . PHE A 1 290 ? 12.768 0.617 -14.090 1.00 90.56 290 PHE A C 1
ATOM 2347 O O . PHE A 1 290 ? 12.183 -0.070 -13.253 1.00 90.56 290 PHE A O 1
ATOM 2354 N N . GLN A 1 291 ? 13.753 1.459 -13.766 1.00 91.00 291 GLN A N 1
ATOM 2355 C CA . GLN A 1 291 ? 14.248 1.631 -12.402 1.00 91.00 291 GLN A CA 1
ATOM 2356 C C . GLN A 1 291 ? 13.147 2.100 -11.440 1.00 91.00 291 GLN A C 1
ATOM 2358 O O . GLN A 1 291 ? 12.943 1.472 -10.404 1.00 91.00 291 GLN A O 1
ATOM 2363 N N . THR A 1 292 ? 12.388 3.146 -11.784 1.00 90.62 292 THR A N 1
ATOM 2364 C CA . THR A 1 292 ? 11.310 3.646 -10.907 1.00 90.62 292 THR A CA 1
ATOM 2365 C C . THR A 1 292 ? 10.220 2.601 -10.680 1.00 90.62 292 THR A C 1
ATOM 2367 O O . THR A 1 292 ? 9.688 2.476 -9.576 1.00 90.62 292 THR A O 1
ATOM 2370 N N . THR A 1 293 ? 9.915 1.810 -11.709 1.00 89.00 293 THR A N 1
ATOM 2371 C CA . THR A 1 293 ? 8.970 0.695 -11.609 1.00 89.00 293 THR A CA 1
ATOM 2372 C C . THR A 1 293 ? 9.498 -0.382 -10.666 1.00 89.00 293 THR A C 1
ATOM 2374 O O . THR A 1 293 ? 8.769 -0.808 -9.770 1.00 89.00 293 THR A O 1
ATOM 2377 N N . LEU A 1 294 ? 10.760 -0.793 -10.826 1.00 89.25 294 LEU A N 1
ATOM 2378 C CA . LEU A 1 294 ? 11.395 -1.774 -9.947 1.00 89.25 294 LEU A CA 1
ATOM 2379 C C . LEU A 1 294 ? 11.423 -1.301 -8.496 1.00 89.25 294 LEU A C 1
ATOM 2381 O O . LEU A 1 294 ? 11.005 -2.061 -7.629 1.00 89.25 294 LEU A O 1
ATOM 2385 N N . ASP A 1 295 ? 11.833 -0.058 -8.240 1.00 88.81 295 ASP A N 1
ATOM 2386 C CA . ASP A 1 295 ? 11.863 0.520 -6.893 1.00 88.81 295 ASP A CA 1
ATOM 2387 C C . ASP A 1 295 ? 10.465 0.499 -6.252 1.00 88.81 295 ASP A C 1
ATOM 2389 O O . ASP A 1 295 ? 10.307 0.091 -5.100 1.00 88.81 295 ASP A O 1
ATOM 2393 N N . SER A 1 296 ? 9.423 0.847 -7.019 1.00 88.94 296 SER A N 1
ATOM 2394 C CA . SER A 1 296 ? 8.041 0.847 -6.521 1.00 88.94 296 SER A CA 1
ATOM 2395 C C . SER A 1 296 ? 7.535 -0.553 -6.150 1.00 88.94 296 SER A C 1
ATOM 2397 O O . SER A 1 296 ? 6.871 -0.730 -5.125 1.00 88.94 296 SER A O 1
ATOM 2399 N N . VAL A 1 297 ? 7.869 -1.561 -6.960 1.00 88.81 297 VAL A N 1
ATOM 2400 C CA . VAL A 1 297 ? 7.482 -2.953 -6.713 1.00 88.81 297 VAL A CA 1
ATOM 2401 C C . VAL A 1 297 ? 8.279 -3.518 -5.544 1.00 88.81 297 VAL A C 1
ATOM 2403 O O . VAL A 1 297 ? 7.704 -4.139 -4.654 1.00 88.81 297 VAL A O 1
ATOM 2406 N N . HIS A 1 298 ? 9.586 -3.273 -5.524 1.00 88.12 298 HIS A N 1
ATOM 2407 C CA . HIS A 1 298 ? 10.500 -3.701 -4.476 1.00 88.12 298 HIS A CA 1
ATOM 2408 C C . HIS A 1 298 ? 10.060 -3.204 -3.095 1.00 88.12 298 HIS A C 1
ATOM 2410 O O . HIS A 1 298 ? 9.954 -3.995 -2.153 1.00 88.12 298 HIS A O 1
ATOM 2416 N N . ASP A 1 299 ? 9.716 -1.918 -2.990 1.00 87.38 299 ASP A N 1
ATOM 2417 C CA . ASP A 1 299 ? 9.219 -1.320 -1.752 1.00 87.38 299 ASP A CA 1
ATOM 2418 C C . ASP A 1 299 ? 7.928 -1.993 -1.285 1.00 87.38 299 ASP A C 1
ATOM 2420 O O . ASP A 1 299 ? 7.776 -2.315 -0.104 1.00 87.38 299 ASP A O 1
ATOM 2424 N N . ARG A 1 300 ? 7.020 -2.284 -2.220 1.00 87.00 300 ARG A N 1
ATOM 2425 C CA . ARG A 1 300 ? 5.740 -2.914 -1.906 1.00 87.00 300 ARG A CA 1
ATOM 2426 C C . ARG A 1 300 ? 5.880 -4.378 -1.491 1.00 87.00 300 ARG A C 1
ATOM 2428 O O . ARG A 1 300 ? 5.189 -4.801 -0.566 1.00 87.00 300 ARG A O 1
ATOM 2435 N N . ILE A 1 301 ? 6.773 -5.146 -2.120 1.00 88.19 301 ILE A N 1
ATOM 2436 C CA . ILE A 1 301 ? 7.064 -6.530 -1.708 1.00 88.19 301 ILE A CA 1
ATOM 2437 C C . ILE A 1 301 ? 7.603 -6.528 -0.275 1.00 88.19 301 ILE A C 1
ATOM 2439 O O . ILE A 1 301 ? 7.139 -7.301 0.561 1.00 88.19 301 ILE A O 1
ATOM 2443 N N . PHE A 1 302 ? 8.522 -5.614 0.044 1.00 88.38 302 PHE A N 1
ATOM 2444 C CA . PHE A 1 302 ? 9.071 -5.498 1.392 1.00 88.38 302 PHE A CA 1
ATOM 2445 C C . PHE A 1 302 ? 8.047 -5.053 2.439 1.00 88.38 302 PHE A C 1
ATOM 2447 O O . PHE A 1 302 ? 8.139 -5.479 3.591 1.00 88.38 302 PHE A O 1
ATOM 2454 N N . GLU A 1 303 ? 7.079 -4.209 2.076 1.00 87.06 303 GLU A N 1
ATOM 2455 C CA . GLU A 1 303 ? 5.975 -3.843 2.970 1.00 87.06 303 GLU A CA 1
ATOM 2456 C C . GLU A 1 303 ? 5.125 -5.044 3.381 1.00 87.06 303 GLU A C 1
ATOM 2458 O O . GLU A 1 303 ? 4.689 -5.106 4.531 1.00 87.06 303 GLU A O 1
ATOM 2463 N N . VAL A 1 304 ? 4.907 -5.981 2.457 1.00 84.75 304 VAL A N 1
ATOM 2464 C CA . VAL A 1 304 ? 4.096 -7.180 2.695 1.00 84.75 304 VAL A CA 1
ATOM 2465 C C . VAL A 1 304 ? 4.902 -8.255 3.424 1.00 84.75 304 VAL A C 1
ATOM 2467 O O . VAL A 1 304 ? 4.426 -8.784 4.424 1.00 84.75 304 VAL A O 1
ATOM 2470 N N . ALA A 1 305 ? 6.129 -8.536 2.975 1.00 86.12 305 ALA A N 1
ATOM 2471 C CA . ALA A 1 305 ? 6.978 -9.581 3.553 1.00 86.12 305 ALA A CA 1
ATOM 2472 C C . ALA A 1 305 ? 7.520 -9.222 4.951 1.00 86.12 305 ALA A C 1
ATOM 2474 O O . ALA A 1 305 ? 7.807 -10.103 5.757 1.00 86.12 305 ALA A O 1
ATOM 2475 N N . CYS A 1 306 ? 7.682 -7.930 5.269 1.00 85.81 306 CYS A N 1
ATOM 2476 C CA . CYS A 1 306 ? 8.196 -7.485 6.565 1.00 85.81 306 CYS A CA 1
ATOM 2477 C C . CYS A 1 306 ? 7.339 -6.356 7.169 1.00 85.81 306 CYS A C 1
ATOM 2479 O O . CYS A 1 306 ? 7.573 -5.170 6.897 1.00 85.81 306 CYS A O 1
ATOM 2481 N N . PRO A 1 307 ? 6.395 -6.694 8.070 1.00 80.44 307 PRO A N 1
ATOM 2482 C CA . PRO A 1 307 ? 5.596 -5.704 8.795 1.00 80.44 307 PRO A CA 1
ATOM 2483 C C . PRO A 1 307 ? 6.430 -4.814 9.734 1.00 80.44 307 PRO A C 1
ATOM 2485 O O . PRO A 1 307 ? 6.059 -3.673 10.010 1.00 80.44 307 PRO A O 1
ATOM 2488 N N . ASP A 1 308 ? 7.565 -5.319 10.229 1.00 83.69 308 ASP A N 1
ATOM 2489 C CA . ASP A 1 308 ? 8.461 -4.574 11.116 1.00 83.69 308 ASP A CA 1
ATOM 2490 C C . ASP A 1 308 ? 9.233 -3.492 10.346 1.00 83.69 308 ASP A C 1
ATOM 2492 O O . ASP A 1 308 ? 10.085 -3.778 9.504 1.00 83.69 308 ASP A O 1
ATOM 2496 N N . LYS A 1 309 ? 8.966 -2.227 10.686 1.00 85.12 309 LYS A N 1
ATOM 2497 C CA . LYS A 1 309 ? 9.565 -1.052 10.044 1.00 85.12 309 LYS A CA 1
ATOM 2498 C C . LYS A 1 309 ? 11.088 -0.985 10.204 1.00 85.12 309 LYS A C 1
ATOM 2500 O O . LYS A 1 309 ? 11.775 -0.566 9.268 1.00 85.12 309 LYS A O 1
ATOM 2505 N N . ILE A 1 310 ? 11.626 -1.363 11.364 1.00 85.94 310 ILE A N 1
ATOM 2506 C CA . ILE A 1 310 ? 13.066 -1.245 11.643 1.00 85.94 310 ILE A CA 1
ATOM 2507 C C . ILE A 1 310 ? 13.812 -2.318 10.858 1.00 85.94 310 ILE A C 1
ATOM 2509 O O . ILE A 1 310 ? 14.770 -2.010 10.145 1.00 85.94 310 ILE A O 1
ATOM 2513 N N . LEU A 1 311 ? 13.336 -3.561 10.951 1.00 85.00 311 LEU A N 1
ATOM 2514 C CA . LEU A 1 311 ? 13.917 -4.688 10.228 1.00 85.00 311 LEU A CA 1
ATOM 2515 C C . LEU A 1 311 ? 13.836 -4.469 8.714 1.00 85.00 311 LEU A C 1
ATOM 2517 O O . LEU A 1 311 ? 14.848 -4.594 8.026 1.00 85.00 311 LEU A O 1
ATOM 2521 N N . ARG A 1 312 ? 12.673 -4.034 8.211 1.00 89.62 312 ARG A N 1
ATOM 2522 C CA . ARG A 1 312 ? 12.465 -3.724 6.791 1.00 89.62 312 ARG A CA 1
ATOM 2523 C C . ARG A 1 312 ? 13.461 -2.694 6.274 1.00 89.62 312 ARG A C 1
ATOM 2525 O O . ARG A 1 312 ? 14.010 -2.871 5.196 1.00 89.62 312 ARG A O 1
ATOM 2532 N N . THR A 1 313 ? 13.725 -1.636 7.040 1.00 88.69 313 THR A N 1
ATOM 2533 C CA . THR A 1 313 ? 14.667 -0.586 6.620 1.00 88.69 313 THR A CA 1
ATOM 2534 C C . THR A 1 313 ? 16.092 -1.126 6.497 1.00 88.69 313 THR A C 1
ATOM 2536 O O . THR A 1 313 ? 16.771 -0.833 5.515 1.00 88.69 313 T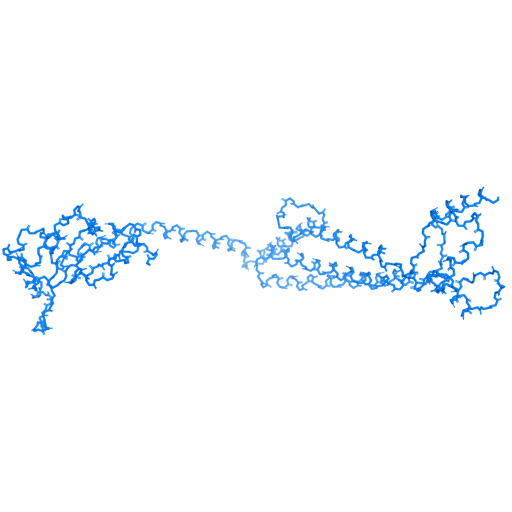HR A O 1
ATOM 2539 N N . LYS A 1 314 ? 16.528 -1.962 7.450 1.00 88.88 314 LYS A N 1
ATOM 2540 C CA . LYS A 1 314 ? 17.858 -2.589 7.417 1.00 88.88 314 LYS A CA 1
ATOM 2541 C C . LYS A 1 314 ? 18.001 -3.583 6.262 1.00 88.88 314 LYS A C 1
ATOM 2543 O O . LYS A 1 314 ? 18.984 -3.517 5.532 1.00 88.88 314 LYS A O 1
ATOM 2548 N N . LEU A 1 315 ? 17.012 -4.459 6.065 1.00 87.94 315 LEU A N 1
ATOM 2549 C CA . LEU A 1 315 ? 17.011 -5.426 4.961 1.00 87.94 315 LEU A CA 1
ATOM 2550 C C . LEU A 1 315 ? 16.979 -4.726 3.599 1.00 87.94 315 LEU A C 1
ATOM 2552 O O . LEU A 1 315 ? 17.738 -5.087 2.705 1.00 87.94 315 LEU A O 1
ATOM 2556 N N . ARG A 1 316 ? 16.172 -3.670 3.460 1.00 88.44 316 ARG A N 1
ATOM 2557 C CA . ARG A 1 316 ? 16.134 -2.849 2.245 1.00 88.44 316 ARG A CA 1
ATOM 2558 C C . ARG A 1 316 ? 17.484 -2.204 1.964 1.00 88.44 316 ARG A C 1
ATOM 2560 O O . ARG A 1 316 ? 17.935 -2.223 0.829 1.00 88.44 316 ARG A O 1
ATOM 2567 N N . GLN A 1 317 ? 18.145 -1.649 2.980 1.00 89.06 317 GLN A N 1
ATOM 2568 C CA . GLN A 1 317 ? 19.475 -1.064 2.810 1.00 89.06 317 GLN A CA 1
ATOM 2569 C C . GLN A 1 317 ? 20.502 -2.107 2.354 1.00 89.06 317 GLN A C 1
ATOM 2571 O O . GLN A 1 317 ? 21.352 -1.792 1.526 1.00 89.06 317 GLN A O 1
ATOM 2576 N N . TRP A 1 318 ? 20.395 -3.335 2.863 1.00 87.00 318 TRP A N 1
ATOM 2577 C CA . TRP A 1 318 ? 21.264 -4.436 2.468 1.00 87.00 318 TRP A CA 1
ATOM 2578 C C . TRP A 1 318 ? 21.064 -4.823 0.996 1.00 87.00 318 TRP A C 1
ATOM 2580 O O . TRP A 1 318 ? 22.020 -4.797 0.228 1.00 87.00 318 TRP A O 1
ATOM 2590 N N . VAL A 1 319 ? 19.820 -5.057 0.566 1.00 87.88 319 VAL A N 1
ATOM 2591 C CA . VAL A 1 319 ? 19.512 -5.427 -0.831 1.00 87.88 319 VAL A CA 1
ATOM 2592 C C . VAL A 1 319 ? 19.753 -4.272 -1.811 1.00 87.88 319 VAL A C 1
ATOM 2594 O O . VAL A 1 319 ? 20.119 -4.494 -2.965 1.00 87.88 319 VAL A O 1
ATOM 2597 N N . LYS A 1 320 ? 19.601 -3.021 -1.358 1.00 87.75 320 LYS A N 1
ATOM 2598 C CA . LYS A 1 320 ? 19.818 -1.829 -2.187 1.00 87.75 320 LYS A CA 1
ATOM 2599 C C . LYS A 1 320 ? 21.223 -1.781 -2.785 1.00 87.75 320 LYS A C 1
ATOM 2601 O O . LYS A 1 320 ? 21.365 -1.315 -3.909 1.00 87.75 320 LYS A O 1
ATOM 2606 N N . HIS A 1 321 ? 22.240 -2.247 -2.061 1.00 88.56 321 HIS A N 1
ATOM 2607 C CA . HIS A 1 321 ? 23.610 -2.273 -2.570 1.00 88.56 321 HIS A CA 1
ATOM 2608 C C . HIS A 1 321 ? 23.719 -3.110 -3.853 1.00 88.56 321 HIS A C 1
ATOM 2610 O O . HIS A 1 321 ? 24.221 -2.633 -4.871 1.00 88.56 321 HIS A O 1
ATOM 2616 N N . ASP A 1 322 ? 23.180 -4.326 -3.827 1.00 88.75 322 ASP A N 1
ATOM 2617 C CA . ASP A 1 322 ? 23.253 -5.243 -4.964 1.00 88.75 322 ASP A CA 1
ATOM 2618 C C . ASP A 1 322 ? 22.366 -4.777 -6.122 1.00 88.75 322 ASP A C 1
ATOM 2620 O O . ASP A 1 322 ? 22.760 -4.870 -7.285 1.00 88.75 322 ASP A O 1
ATOM 2624 N N . LEU A 1 323 ? 21.210 -4.181 -5.811 1.00 86.75 323 LEU A N 1
ATOM 2625 C CA . LEU A 1 323 ? 20.331 -3.576 -6.811 1.00 86.75 323 LEU A CA 1
ATOM 2626 C C . LEU A 1 323 ? 20.995 -2.376 -7.504 1.00 86.75 323 LEU A C 1
ATOM 2628 O O . LEU A 1 323 ? 20.924 -2.260 -8.725 1.00 86.75 323 LEU A O 1
ATOM 2632 N N . MET A 1 324 ? 21.695 -1.517 -6.757 1.00 89.44 324 MET A N 1
ATOM 2633 C CA . MET A 1 324 ? 22.466 -0.410 -7.334 1.00 89.44 324 MET A CA 1
ATOM 2634 C C . MET A 1 324 ? 23.592 -0.915 -8.237 1.00 89.44 324 MET A C 1
ATOM 2636 O O . MET A 1 324 ? 23.776 -0.377 -9.325 1.00 89.44 324 MET A O 1
ATOM 2640 N N . LYS A 1 325 ? 24.306 -1.969 -7.827 1.00 92.94 325 LYS A N 1
ATOM 2641 C CA . LYS A 1 325 ? 25.359 -2.580 -8.645 1.00 92.94 325 LYS A CA 1
ATOM 2642 C C . LYS A 1 325 ? 24.809 -3.151 -9.957 1.00 92.94 325 LYS A C 1
ATOM 2644 O O . LYS A 1 325 ? 25.413 -2.951 -11.005 1.00 92.94 325 LYS A O 1
ATOM 2649 N N . ALA A 1 326 ? 23.662 -3.828 -9.910 1.00 91.38 326 ALA A N 1
ATOM 2650 C CA . ALA A 1 326 ? 23.009 -4.364 -11.104 1.00 91.38 326 ALA A CA 1
ATOM 2651 C C . ALA A 1 326 ? 22.515 -3.255 -12.049 1.00 91.38 326 ALA A C 1
ATOM 2653 O O . ALA A 1 326 ? 22.642 -3.383 -13.265 1.00 91.38 326 ALA A O 1
ATOM 2654 N N . LEU A 1 327 ? 21.979 -2.159 -11.502 1.00 90.44 327 LEU A N 1
ATOM 2655 C CA . LEU A 1 327 ? 21.556 -1.002 -12.294 1.00 90.44 327 LEU A CA 1
ATOM 2656 C C . LEU A 1 327 ? 22.733 -0.300 -12.971 1.00 90.44 327 LEU A C 1
ATOM 2658 O O . LEU A 1 327 ? 22.588 0.143 -14.105 1.00 90.44 327 LEU A O 1
ATOM 2662 N N . GLU A 1 328 ? 23.878 -0.199 -12.297 1.00 92.69 328 GLU A N 1
ATOM 2663 C CA . GLU A 1 328 ? 25.066 0.409 -12.894 1.00 92.69 328 GLU A CA 1
ATOM 2664 C C . GLU A 1 328 ? 25.617 -0.453 -14.032 1.00 92.69 328 GLU A C 1
ATOM 2666 O O . GLU A 1 328 ? 25.804 0.052 -15.133 1.00 92.69 328 GLU A O 1
ATOM 2671 N N . ALA A 1 329 ? 25.715 -1.771 -13.830 1.00 94.75 329 ALA A N 1
ATOM 2672 C CA . ALA A 1 329 ? 26.088 -2.699 -14.898 1.00 94.75 329 ALA A CA 1
ATOM 2673 C C . ALA A 1 329 ? 25.128 -2.625 -16.104 1.00 94.75 329 ALA A C 1
ATOM 2675 O O . ALA A 1 329 ? 25.558 -2.698 -17.251 1.00 94.75 329 ALA A O 1
ATOM 2676 N N . ALA A 1 330 ? 23.824 -2.436 -15.869 1.00 92.88 330 ALA A N 1
ATOM 2677 C CA . ALA A 1 330 ? 22.848 -2.268 -16.947 1.00 92.88 330 ALA A CA 1
ATOM 2678 C C . ALA A 1 330 ? 23.023 -0.949 -17.724 1.00 92.88 330 ALA A C 1
ATOM 2680 O O . ALA A 1 330 ? 22.761 -0.910 -18.925 1.00 92.88 330 ALA A O 1
ATOM 2681 N N . LYS A 1 331 ? 23.457 0.132 -17.061 1.00 92.62 331 LYS A N 1
ATOM 2682 C CA . LYS A 1 331 ? 23.795 1.399 -17.731 1.00 92.62 331 LYS A CA 1
ATOM 2683 C C . LYS A 1 331 ? 25.071 1.276 -18.550 1.00 92.62 331 LYS A C 1
ATOM 2685 O O . LYS A 1 331 ? 25.093 1.759 -19.676 1.00 92.62 331 LYS A O 1
ATOM 2690 N N . GLU A 1 332 ? 26.096 0.636 -17.993 1.00 94.12 332 GLU A N 1
ATOM 2691 C CA . GLU A 1 332 ? 27.355 0.371 -18.693 1.00 94.12 332 GLU A CA 1
ATOM 2692 C C . GLU A 1 332 ? 27.096 -0.441 -19.966 1.00 94.12 332 GLU A C 1
ATOM 2694 O O . GLU A 1 332 ? 27.526 -0.043 -21.044 1.00 94.12 332 GLU A O 1
ATOM 2699 N N . GLU A 1 333 ? 26.301 -1.511 -19.875 1.00 93.88 333 GLU A N 1
ATOM 2700 C CA . GLU A 1 333 ? 25.924 -2.318 -21.040 1.00 93.88 333 GLU A CA 1
ATOM 2701 C C . GLU A 1 333 ? 25.118 -1.511 -22.066 1.00 93.88 333 GLU A C 1
ATOM 2703 O O . GLU A 1 333 ? 25.371 -1.600 -23.265 1.00 93.88 333 GLU A O 1
ATOM 2708 N N . LEU A 1 334 ? 24.178 -0.669 -21.619 1.00 92.25 334 LEU A N 1
ATOM 2709 C CA . LEU A 1 334 ? 23.442 0.213 -22.525 1.00 92.25 334 LEU A CA 1
ATOM 2710 C C . LEU A 1 334 ? 24.386 1.174 -23.264 1.00 92.25 334 LEU A C 1
ATOM 2712 O O . LEU A 1 334 ? 24.215 1.410 -24.459 1.00 92.25 334 LEU A O 1
ATOM 2716 N N . GLN A 1 335 ? 25.385 1.716 -22.569 1.00 91.69 335 GLN A N 1
ATOM 2717 C CA . GLN A 1 335 ? 26.389 2.581 -23.174 1.00 91.69 335 GLN A CA 1
ATOM 2718 C C . GLN A 1 335 ? 27.258 1.817 -24.181 1.00 91.69 335 GLN A C 1
ATOM 2720 O O . GLN A 1 335 ? 27.543 2.351 -25.252 1.00 91.69 335 GLN A O 1
ATOM 2725 N N . CYS A 1 336 ? 27.637 0.573 -23.882 1.00 90.38 336 CYS A N 1
ATOM 2726 C CA . CYS A 1 336 ? 28.324 -0.305 -24.830 1.00 90.38 336 CYS A CA 1
ATOM 2727 C C . CYS A 1 336 ? 27.483 -0.525 -26.093 1.00 90.38 336 CYS A C 1
ATOM 2729 O O . CYS A 1 336 ? 27.977 -0.274 -27.187 1.00 90.38 336 CYS A O 1
ATOM 2731 N N . LEU A 1 337 ? 26.198 -0.869 -25.953 1.00 89.56 337 LEU A N 1
ATOM 2732 C CA . LEU A 1 337 ? 25.290 -1.062 -27.090 1.00 89.56 337 LEU A CA 1
ATOM 2733 C C . LEU A 1 337 ? 25.147 0.203 -27.949 1.00 89.56 337 LEU A C 1
ATOM 2735 O O . LEU A 1 337 ? 25.148 0.125 -29.174 1.00 89.56 337 LEU A O 1
ATOM 2739 N N . LEU A 1 338 ? 25.054 1.380 -27.326 1.00 87.62 338 LEU A N 1
ATOM 2740 C CA . LEU A 1 338 ? 24.994 2.650 -28.055 1.00 87.62 338 LEU A CA 1
ATOM 2741 C C . LEU A 1 338 ? 26.311 2.954 -28.783 1.00 87.62 338 LEU A C 1
ATOM 2743 O O . LEU A 1 338 ? 26.288 3.364 -29.943 1.00 87.62 338 LEU A O 1
ATOM 2747 N N . ASN A 1 339 ? 27.452 2.719 -28.131 1.00 86.38 339 ASN A N 1
ATOM 2748 C CA . ASN A 1 339 ? 28.772 2.907 -28.730 1.00 86.38 339 ASN A CA 1
ATOM 2749 C C . ASN A 1 339 ? 29.011 1.949 -29.900 1.00 86.38 339 ASN A C 1
ATOM 2751 O O . ASN A 1 339 ? 29.622 2.351 -30.894 1.00 86.38 339 ASN A O 1
ATOM 2755 N N . ASP A 1 340 ? 28.537 0.710 -29.788 1.00 84.00 340 ASP A N 1
ATOM 2756 C CA . ASP A 1 340 ? 28.610 -0.283 -30.850 1.00 84.00 340 ASP A CA 1
ATOM 2757 C C . ASP A 1 340 ? 27.767 0.165 -32.044 1.00 84.00 340 ASP A C 1
ATOM 2759 O O . ASP A 1 340 ? 28.280 0.202 -33.158 1.00 84.00 340 ASP A O 1
ATOM 2763 N N . GLU A 1 341 ? 26.525 0.604 -31.846 1.00 80.69 341 GLU A N 1
ATOM 2764 C CA . GLU A 1 341 ? 25.679 1.097 -32.944 1.00 80.69 341 GLU A CA 1
ATOM 2765 C C . GLU A 1 341 ? 26.209 2.394 -33.585 1.00 80.69 341 GLU A C 1
ATOM 2767 O O . GLU A 1 341 ? 26.012 2.631 -34.783 1.00 80.69 341 GLU A O 1
ATOM 2772 N N . GLU A 1 342 ? 26.909 3.237 -32.819 1.00 76.50 342 GLU A N 1
ATOM 2773 C CA . GLU A 1 342 ? 27.491 4.482 -33.323 1.00 76.50 342 GLU A CA 1
ATOM 2774 C C . GLU A 1 342 ? 28.814 4.263 -34.082 1.00 76.50 342 GLU A C 1
ATOM 2776 O O . GLU A 1 342 ? 29.082 4.941 -35.080 1.00 76.50 342 GLU A O 1
ATOM 2781 N N . ASN A 1 343 ? 29.663 3.345 -33.612 1.00 71.31 343 ASN A N 1
ATOM 2782 C CA . ASN A 1 343 ? 31.035 3.177 -34.105 1.00 71.31 343 ASN A CA 1
ATOM 2783 C C . ASN A 1 343 ? 31.247 1.914 -34.945 1.00 71.31 343 ASN A C 1
ATOM 2785 O O . ASN A 1 343 ? 32.288 1.793 -35.599 1.00 71.31 343 ASN A O 1
ATOM 2789 N N . SER A 1 344 ? 30.285 0.990 -34.971 1.00 64.62 344 SER A N 1
ATOM 2790 C CA . SER A 1 344 ? 30.377 -0.194 -35.816 1.00 64.62 344 SER A CA 1
ATOM 2791 C C . SER A 1 344 ? 30.413 0.179 -37.289 1.00 64.62 344 SER A C 1
ATOM 2793 O O . SER A 1 344 ? 29.740 1.091 -37.774 1.00 64.62 344 SER A O 1
ATOM 2795 N N . SER A 1 345 ? 31.200 -0.590 -38.039 1.00 63.72 345 SER A N 1
ATOM 2796 C CA . SER A 1 345 ? 31.122 -0.566 -39.494 1.00 63.72 345 SER A CA 1
ATOM 2797 C C . SER A 1 345 ? 29.695 -0.928 -39.898 1.00 63.72 345 SER A C 1
ATOM 2799 O O . SER A 1 345 ? 29.179 -1.953 -39.464 1.00 63.72 345 SER A O 1
ATOM 2801 N N . LEU A 1 346 ? 29.053 -0.088 -40.714 1.00 65.81 346 LEU A N 1
ATOM 2802 C CA . LEU A 1 346 ? 27.683 -0.306 -41.180 1.00 65.81 346 LEU A CA 1
ATOM 2803 C C . LEU A 1 346 ? 27.602 -1.587 -42.018 1.00 65.81 346 LEU A C 1
ATOM 2805 O O . LEU A 1 346 ? 27.756 -1.571 -43.243 1.00 65.81 346 LEU A O 1
ATOM 2809 N N . PHE A 1 347 ? 27.357 -2.713 -41.357 1.00 64.31 347 PHE A N 1
ATOM 2810 C CA . PHE A 1 347 ? 27.171 -3.992 -42.010 1.00 64.31 347 PHE A CA 1
ATOM 2811 C C . PHE A 1 347 ? 25.734 -4.106 -42.494 1.00 64.31 347 PHE A C 1
ATOM 2813 O O . PHE A 1 347 ? 24.765 -3.982 -41.755 1.00 64.31 347 PHE A O 1
ATOM 2820 N N . THR A 1 348 ? 25.588 -4.347 -43.790 1.00 62.41 348 THR A N 1
ATOM 2821 C CA . THR A 1 348 ? 24.290 -4.299 -44.471 1.00 62.41 348 THR A CA 1
ATOM 2822 C C . THR A 1 348 ? 23.735 -5.697 -44.735 1.00 62.41 348 THR A C 1
ATOM 2824 O O . THR A 1 348 ? 23.033 -5.917 -45.719 1.00 62.41 348 THR A O 1
ATOM 2827 N N . PHE A 1 349 ? 24.052 -6.645 -43.848 1.00 62.72 349 PHE A N 1
ATOM 2828 C CA . PHE A 1 349 ? 23.667 -8.057 -43.947 1.00 62.72 349 PHE A CA 1
ATOM 2829 C C . PHE A 1 349 ? 22.234 -8.343 -43.482 1.00 62.72 349 PHE A C 1
ATOM 2831 O O . PHE A 1 349 ? 21.888 -9.506 -43.285 1.00 62.72 349 PHE A O 1
ATOM 2838 N N . SER A 1 350 ? 21.388 -7.321 -43.306 1.00 65.44 350 SER A N 1
ATOM 2839 C CA . SER A 1 350 ? 20.004 -7.564 -42.909 1.00 65.44 350 SER A CA 1
ATOM 2840 C C . SER A 1 350 ? 19.302 -8.448 -43.959 1.00 65.44 350 SER A C 1
ATOM 2842 O O . SER A 1 350 ? 19.377 -8.154 -45.160 1.00 65.44 350 SER A O 1
ATOM 2844 N N . PRO A 1 351 ? 18.620 -9.536 -43.546 1.00 65.56 351 PRO A N 1
ATOM 2845 C CA . PRO A 1 351 ? 17.952 -10.459 -44.467 1.00 65.56 351 PRO A CA 1
ATOM 2846 C C . PRO A 1 351 ? 16.965 -9.749 -45.402 1.00 65.56 351 PRO A C 1
ATOM 2848 O O . PRO A 1 351 ? 16.909 -10.034 -46.595 1.00 65.56 351 PRO A O 1
ATOM 2851 N N . GLU A 1 352 ? 16.262 -8.740 -44.885 1.00 60.50 352 GLU A N 1
ATOM 2852 C CA . GLU A 1 352 ? 15.323 -7.911 -45.647 1.00 60.50 352 GLU A CA 1
ATOM 2853 C C . GLU A 1 352 ? 15.993 -7.108 -46.766 1.00 60.50 352 GLU A C 1
ATOM 2855 O O . GLU A 1 352 ? 15.414 -6.899 -47.834 1.00 60.50 352 GLU A O 1
ATOM 2860 N N . ARG A 1 353 ? 17.231 -6.650 -46.553 1.00 61.72 353 ARG A N 1
ATOM 2861 C CA . ARG A 1 353 ? 17.985 -5.941 -47.587 1.00 61.72 353 ARG A CA 1
ATOM 2862 C C . ARG A 1 353 ? 18.526 -6.900 -48.641 1.00 61.72 353 ARG A C 1
ATOM 2864 O O . ARG A 1 353 ? 18.601 -6.511 -49.805 1.00 61.72 353 ARG A O 1
ATOM 2871 N N . ARG A 1 354 ? 18.892 -8.125 -48.254 1.00 59.81 354 ARG A N 1
ATOM 2872 C CA . ARG A 1 354 ? 19.295 -9.183 -49.192 1.00 59.81 354 ARG A CA 1
ATOM 2873 C C . ARG A 1 354 ? 18.149 -9.524 -50.145 1.00 59.81 354 ARG A C 1
ATOM 2875 O O . ARG A 1 354 ? 18.336 -9.409 -51.349 1.00 59.81 354 ARG A O 1
ATOM 2882 N N . LEU A 1 355 ? 16.956 -9.759 -49.597 1.00 59.44 355 LEU A N 1
ATOM 2883 C CA . LEU A 1 355 ? 15.721 -9.960 -50.361 1.00 59.44 355 LEU A CA 1
ATOM 2884 C C . LEU A 1 355 ? 15.407 -8.772 -51.283 1.00 59.44 355 LEU A C 1
ATOM 2886 O O . LEU A 1 355 ? 15.120 -8.959 -52.459 1.00 59.44 355 LEU A O 1
ATOM 2890 N N . LYS A 1 356 ? 15.528 -7.527 -50.799 1.00 60.78 356 LYS A N 1
ATOM 2891 C CA . LYS A 1 356 ? 15.338 -6.335 -51.649 1.00 60.78 356 LYS A CA 1
ATOM 2892 C C . LYS A 1 356 ? 16.369 -6.222 -52.773 1.00 60.78 356 LYS A C 1
ATOM 2894 O O . LYS A 1 356 ? 16.030 -5.727 -53.840 1.00 60.78 356 LYS A O 1
ATOM 2899 N N . ARG A 1 357 ? 17.621 -6.637 -52.549 1.00 59.09 357 ARG A N 1
ATOM 2900 C CA . ARG A 1 357 ? 18.651 -6.672 -53.600 1.00 59.09 357 ARG A CA 1
ATOM 2901 C C . ARG A 1 357 ? 18.373 -7.751 -54.637 1.00 59.09 357 ARG A C 1
ATOM 2903 O O . ARG A 1 357 ? 18.614 -7.489 -55.805 1.00 59.09 357 ARG A O 1
ATOM 2910 N N . GLU A 1 358 ? 17.882 -8.912 -54.219 1.00 58.88 358 GLU A N 1
ATOM 2911 C CA . GLU A 1 358 ? 17.461 -9.988 -55.126 1.00 58.88 358 GLU A CA 1
ATOM 2912 C C . GLU A 1 358 ? 16.284 -9.513 -55.996 1.00 58.88 358 GLU A C 1
ATOM 2914 O O . GLU A 1 358 ? 16.387 -9.541 -57.217 1.00 58.88 358 GLU A O 1
ATOM 2919 N N . LEU A 1 359 ? 15.263 -8.894 -55.390 1.00 56.38 359 LEU A N 1
ATOM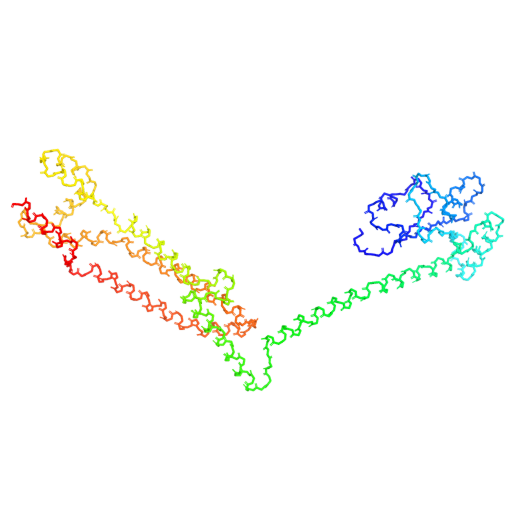 2920 C CA . LEU A 1 359 ? 14.120 -8.305 -56.105 1.00 56.38 359 LEU A CA 1
ATOM 2921 C C . LEU A 1 359 ? 14.499 -7.147 -57.050 1.00 56.38 359 LEU A C 1
ATOM 2923 O O . LEU A 1 359 ? 13.928 -7.014 -58.126 1.00 56.38 359 LEU A O 1
ATOM 2927 N N . LEU A 1 360 ? 15.447 -6.283 -56.665 1.00 54.31 360 LEU A N 1
ATOM 2928 C CA . LEU A 1 360 ? 15.937 -5.189 -57.522 1.00 54.31 360 LEU A CA 1
ATOM 2929 C C . LEU A 1 360 ? 16.927 -5.668 -58.596 1.00 54.31 360 LEU A C 1
ATOM 2931 O O . LEU A 1 360 ? 17.101 -4.986 -59.603 1.00 54.31 360 LEU A O 1
ATOM 2935 N N . GLY A 1 361 ? 17.597 -6.800 -58.373 1.00 49.16 361 GLY A N 1
ATOM 2936 C CA . GLY A 1 361 ? 18.505 -7.430 -59.330 1.00 49.16 361 GLY A CA 1
ATOM 2937 C C . GLY A 1 361 ? 17.769 -8.148 -60.460 1.00 49.16 361 GLY A C 1
ATOM 2938 O O . GLY A 1 361 ? 18.269 -8.164 -61.575 1.00 49.16 361 GLY A O 1
ATOM 2939 N N . GLU A 1 362 ? 16.568 -8.667 -60.197 1.00 39.66 362 GLU A N 1
ATOM 2940 C CA . GLU A 1 362 ? 15.667 -9.225 -61.220 1.00 39.66 362 GLU A CA 1
ATOM 2941 C C . GLU A 1 362 ? 14.975 -8.146 -62.078 1.00 39.66 362 GLU A C 1
ATOM 2943 O O . GLU A 1 362 ? 14.410 -8.458 -63.122 1.00 39.66 362 GLU A O 1
ATOM 2948 N N . ALA A 1 363 ? 15.033 -6.875 -61.662 1.00 42.62 363 ALA A N 1
ATOM 2949 C CA . ALA A 1 363 ? 14.400 -5.739 -62.337 1.00 42.62 363 ALA A CA 1
ATOM 2950 C C . ALA A 1 363 ? 15.362 -4.893 -63.204 1.00 42.62 363 ALA A C 1
ATOM 2952 O O . ALA A 1 363 ? 14.974 -3.806 -63.637 1.00 42.62 363 ALA A O 1
ATOM 2953 N N . ARG A 1 364 ? 16.607 -5.340 -63.427 1.00 35.16 364 ARG A N 1
ATOM 2954 C CA . ARG A 1 364 ? 17.609 -4.647 -64.259 1.00 35.16 364 ARG A CA 1
ATOM 2955 C C . ARG A 1 364 ? 17.931 -5.378 -65.548 1.00 35.16 364 ARG A C 1
ATOM 2957 O O . ARG A 1 364 ? 18.113 -6.611 -65.488 1.00 35.16 364 ARG A O 1
#

Radius of gyration: 46.01 Å; chains: 1; bounding box: 96×51×120 Å